Protein AF-0000000086877034 (afdb_homodimer)

Foldseek 3Di:
DFCLVQFPWPVNFDAEEQFFFLLVVVVVCVVVVHQKHFYAYPVQATDFIGGPVQSVVVQVVDPPDDNVCRRVHGNNNTDDPDGQEAEESRDDLVCVQVSLVRDQWHFYAYPVRRTTGIGGSVNSVVVVVVVVVD/DFCLVQFPWPVNFDAEEQFFFLLVVVVVCVVVVHQKHFYAYPVQATDFIGGPVQSVVVQVVDPPDDNVPRRVHGNNNTDDPDGQEAEESRDDLVCVLVSLVRDQWHFYAHPVRRTTGIGGSVNSVVVVVVVVVD

Sequence (268 aa):
MEISYFLLPKDEVAYIKSSASMKEALEQLEAQHYTAIPVIDQDGKYVATLSEGDLLWKMRSTPGLTFDNMDQVQVHEISNRVYNECVFIKAEMEDMLTLAADQNFVPVVDVDRVFLGIIRRKDIIEYYTRNISDMEISYFLLPKDEVAYIKSSASMKEALEQLEAQHYTAIPVIDQDGKYVATLSEGDLLWKMRSTPGLTFDNMDQVQVHEISNRVYNECVFIKAEMEDMLTLAADQNFVPVVDVDRVFLGIIRRKDIIEYYTRNISD

Radius of gyration: 19.38 Å; Cα contacts (8 Å, |Δi|>4): 485; chains: 2; bounding box: 53×55×38 Å

InterPro domains:
  IPR000644 CBS domain [PF00571] (9-57)
  IPR000644 CBS domain [PF00571] (103-128)
  IPR000644 CBS domain [PS51371] (7-67)
  IPR046342 CBS domain superfamily [G3DSA:3.10.580.10] (1-134)
  IPR046342 CBS domain superfamily [SSF54631] (2-131)
  IPR051257 Diverse Function CBS-Domain-Containing Protein [PTHR43080] (11-127)

Secondary structure (DSSP, 8-state):
-BGGGG-EEGGGS--EETTSBHHHHHHHHHHHT-SEEEEE-TTSBEEEEEEHHHHHHHHHHSTT--TTTGGGSBGGGSPPS--PPPEETT-BGGGHHHHHHH-SEEEEE-TT-BEEEEEEHHHHHHHHHHHHH-/-BGGGG-EEGGGS--EETTSBHHHHHHHHHHHT-SEEEEE-TTSBEEEEEEHHHHHHHHHHSTT--TTTGGGSBGGGSPPS--PPPEETT-BGGGHHHHHHH-SEEEEE-TT-BEEEEEEHHHHHHHHHHHHH-

pLDDT: mean 93.66, std 8.59, range [44.44, 98.81]

Organism: NCBI:txid248903

Solvent-accessible surface area (backbone atoms only — not comparable to full-atom values): 14608 Å² total; per-residue (Å²): 106,65,43,63,82,56,53,43,43,43,93,80,46,79,65,42,51,34,79,37,26,40,43,58,50,52,50,49,32,60,76,67,70,43,65,58,35,44,24,22,43,98,83,41,26,61,73,48,34,49,38,41,45,32,54,42,49,49,40,72,74,31,88,87,57,42,94,87,55,29,62,77,39,39,41,70,77,50,68,64,85,54,80,53,68,64,41,51,55,82,40,59,46,88,59,45,59,69,48,44,40,76,24,76,42,33,40,27,17,46,96,84,38,32,52,47,28,34,31,48,24,44,59,57,45,49,58,55,53,56,59,61,75,97,106,66,43,62,81,56,52,42,42,41,93,79,46,79,65,42,51,34,79,38,27,41,42,58,51,52,50,49,31,61,75,68,71,42,65,58,36,45,24,22,43,97,82,41,26,62,74,48,36,50,37,41,46,32,53,41,49,48,40,72,73,30,88,85,55,43,93,88,55,29,62,77,39,39,41,71,74,50,69,64,84,54,80,54,68,64,42,51,57,82,42,60,45,87,60,44,60,67,49,44,40,76,25,75,42,33,41,27,18,47,96,84,38,32,52,46,26,33,32,47,24,44,59,58,46,50,56,54,53,56,58,62,75,96

Structure (mmCIF, N/CA/C/O backbone):
data_AF-0000000086877034-model_v1
#
loop_
_entity.id
_entity.type
_entity.pdbx_description
1 polymer 'CBS domain-containing protein'
#
loop_
_atom_site.group_PDB
_atom_site.id
_atom_site.type_symbol
_atom_site.label_atom_id
_atom_site.label_alt_id
_atom_site.label_comp_id
_atom_site.label_asym_id
_atom_site.label_entity_id
_atom_site.label_seq_id
_atom_site.pdbx_PDB_ins_code
_atom_site.Cartn_x
_atom_site.Cartn_y
_atom_site.Cartn_z
_atom_site.occupancy
_atom_site.B_iso_or_equiv
_atom_site.auth_seq_id
_atom_site.auth_comp_id
_atom_site.auth_asym_id
_atom_site.auth_atom_id
_atom_site.pdbx_PDB_model_num
ATOM 1 N N . MET A 1 1 ? 9.055 23.469 11.18 1 75.81 1 MET A N 1
ATOM 2 C CA . MET A 1 1 ? 9.773 22.406 11.875 1 75.81 1 MET A CA 1
ATOM 3 C C . MET A 1 1 ? 10.648 21.625 10.906 1 75.81 1 MET A C 1
ATOM 5 O O . MET A 1 1 ? 10.25 21.359 9.773 1 75.81 1 MET A O 1
ATOM 9 N N . GLU A 1 2 ? 11.859 21.266 11.422 1 83.75 2 GLU A N 1
ATOM 10 C CA . GLU A 1 2 ? 12.797 20.531 10.586 1 83.75 2 GLU A CA 1
ATOM 11 C C . GLU A 1 2 ? 12.422 19.047 10.508 1 83.75 2 GLU A C 1
ATOM 13 O O . GLU A 1 2 ? 12.055 18.438 11.508 1 83.75 2 GLU A O 1
ATOM 18 N N . ILE A 1 3 ? 12.539 18.484 9.273 1 87.31 3 ILE A N 1
ATOM 19 C CA . ILE A 1 3 ? 12.062 17.125 9.094 1 87.31 3 ILE A CA 1
ATOM 20 C C . ILE A 1 3 ? 13.031 16.156 9.766 1 87.31 3 ILE A C 1
ATOM 22 O O . ILE A 1 3 ? 12.688 14.992 10 1 87.31 3 ILE A O 1
ATOM 26 N N . SER A 1 4 ? 14.25 16.641 10.117 1 88.69 4 SER A N 1
ATOM 27 C CA . SER A 1 4 ? 15.25 15.773 10.734 1 88.69 4 SER A CA 1
ATOM 28 C C . SER A 1 4 ? 14.742 15.188 12.047 1 88.69 4 SER A C 1
ATOM 30 O O . SER A 1 4 ? 15.18 14.109 12.461 1 88.69 4 SER A O 1
ATOM 32 N N . TYR A 1 5 ? 13.797 15.859 12.695 1 88.19 5 TYR A N 1
ATOM 33 C CA . TYR A 1 5 ? 13.219 15.398 13.953 1 88.19 5 TYR A CA 1
ATOM 34 C C . TYR A 1 5 ? 12.398 14.125 13.742 1 88.19 5 TYR A C 1
ATOM 36 O O . TYR A 1 5 ? 12.195 13.352 14.672 1 88.19 5 TYR A O 1
ATOM 44 N N . PHE A 1 6 ? 12.008 13.859 12.539 1 93.44 6 PHE A N 1
ATOM 45 C CA . PHE A 1 6 ? 11.102 12.766 12.242 1 93.44 6 PHE A CA 1
ATOM 46 C C . PHE A 1 6 ? 11.82 11.641 11.5 1 93.44 6 PHE A C 1
ATOM 48 O O . PHE A 1 6 ? 11.227 10.617 11.18 1 93.44 6 PHE A O 1
ATOM 55 N N . LEU A 1 7 ? 13.086 11.836 11.266 1 96.5 7 LEU A N 1
ATOM 56 C CA . LEU A 1 7 ? 13.836 10.891 10.453 1 96.5 7 LEU A CA 1
ATOM 57 C C . LEU A 1 7 ? 14.008 9.562 11.18 1 96.5 7 LEU A C 1
ATOM 59 O O . LEU A 1 7 ? 14.523 9.523 12.297 1 96.5 7 LEU A O 1
ATOM 63 N N . LEU A 1 8 ? 13.484 8.547 10.617 1 98 8 LEU A N 1
ATOM 64 C CA . LEU A 1 8 ? 13.938 7.195 10.938 1 98 8 LEU A CA 1
ATOM 65 C C . LEU A 1 8 ? 15.188 6.84 10.148 1 98 8 LEU A C 1
ATOM 67 O O . LEU A 1 8 ? 15.125 6.629 8.938 1 98 8 LEU A O 1
ATOM 71 N N . PRO A 1 9 ? 16.297 6.762 10.805 1 98.06 9 PRO A N 1
ATOM 72 C CA . PRO A 1 9 ? 17.578 6.688 10.078 1 98.06 9 PRO A CA 1
ATOM 73 C C . PRO A 1 9 ? 17.766 5.359 9.359 1 98.06 9 PRO A C 1
ATOM 75 O O . PRO A 1 9 ? 17.172 4.352 9.742 1 98.06 9 PRO A O 1
ATOM 78 N N . LYS A 1 10 ? 18.609 5.402 8.359 1 97.94 10 LYS A N 1
ATOM 79 C CA . LYS A 1 10 ? 18.891 4.27 7.477 1 97.94 10 LYS A CA 1
ATOM 80 C C . LYS A 1 10 ? 19.219 3.018 8.281 1 97.94 10 LYS A C 1
ATOM 82 O O . LYS A 1 10 ? 18.812 1.913 7.914 1 97.94 10 LYS A O 1
ATOM 87 N N . ASP A 1 11 ? 19.875 3.16 9.359 1 97.12 11 ASP A N 1
ATOM 88 C CA . ASP A 1 11 ? 20.328 2 10.125 1 97.12 11 ASP A CA 1
ATOM 89 C C . ASP A 1 11 ? 19.172 1.371 10.898 1 97.12 11 ASP A C 1
ATOM 91 O O . ASP A 1 11 ? 19.312 0.276 11.445 1 97.12 11 ASP A O 1
ATOM 95 N N . GLU A 1 12 ? 17.984 1.979 10.891 1 96.81 12 GLU A N 1
ATOM 96 C CA . GLU A 1 12 ? 16.797 1.458 11.555 1 96.81 12 GLU A CA 1
ATOM 97 C C . GLU A 1 12 ? 15.711 1.096 10.547 1 96.81 12 GLU A C 1
ATOM 99 O O . GLU A 1 12 ? 14.578 0.807 10.93 1 96.81 12 GLU A O 1
ATOM 104 N N . VAL A 1 13 ? 16.078 1.213 9.297 1 96.5 13 VAL A N 1
ATOM 105 C CA . VAL A 1 13 ? 15.102 0.936 8.242 1 96.5 13 VAL A CA 1
ATOM 106 C C . VAL A 1 13 ? 15.656 -0.138 7.305 1 96.5 13 VAL A C 1
ATOM 108 O O . VAL A 1 13 ? 16.828 -0.118 6.953 1 96.5 13 VAL A O 1
ATOM 111 N N . ALA A 1 14 ? 14.828 -1.068 6.945 1 96.62 14 ALA A N 1
ATOM 112 C CA . ALA A 1 14 ? 15.227 -2.029 5.922 1 96.62 14 ALA A CA 1
ATOM 113 C C . ALA A 1 14 ? 15.312 -1.363 4.551 1 96.62 14 ALA A C 1
ATOM 115 O O . ALA A 1 14 ? 14.516 -0.485 4.227 1 96.62 14 ALA A O 1
ATOM 116 N N . TYR A 1 15 ? 16.25 -1.7 3.822 1 98.12 15 TYR A N 1
ATOM 117 C CA . TYR A 1 15 ? 16.422 -1.321 2.424 1 98.12 15 TYR A CA 1
ATOM 118 C C . TYR A 1 15 ? 17.062 -2.447 1.627 1 98.12 15 TYR A C 1
ATOM 120 O O . TYR A 1 15 ? 17.562 -3.416 2.205 1 98.12 15 TYR A O 1
ATOM 128 N N . ILE A 1 16 ? 17 -2.316 0.303 1 98.44 16 ILE A N 1
ATOM 129 C CA . ILE A 1 16 ? 17.594 -3.354 -0.538 1 98.44 16 ILE A CA 1
ATOM 130 C C . ILE A 1 16 ? 18.422 -2.713 -1.645 1 98.44 16 ILE A C 1
ATOM 132 O O . ILE A 1 16 ? 18.109 -1.621 -2.119 1 98.44 16 ILE A O 1
ATOM 136 N N . LYS A 1 17 ? 19.5 -3.377 -1.985 1 98.5 17 LYS A N 1
ATOM 137 C CA . LYS A 1 17 ? 20.328 -2.902 -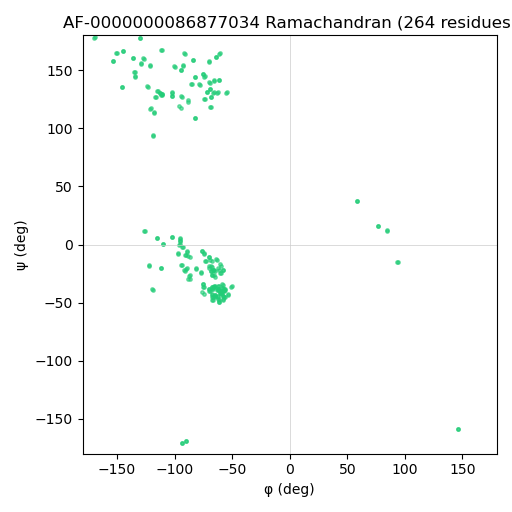3.092 1 98.5 17 LYS A CA 1
ATOM 138 C C . LYS A 1 17 ? 19.672 -3.205 -4.438 1 98.5 17 LYS A C 1
ATOM 140 O O . LYS A 1 17 ? 19.047 -4.258 -4.605 1 98.5 17 LYS A O 1
ATOM 145 N N . SER A 1 18 ? 19.891 -2.32 -5.375 1 97.94 18 SER A N 1
ATOM 146 C CA . SER A 1 18 ? 19.328 -2.504 -6.707 1 97.94 18 SER A CA 1
ATOM 147 C C . SER A 1 18 ? 19.844 -3.777 -7.363 1 97.94 18 SER A C 1
ATOM 149 O O . SER A 1 18 ? 19.188 -4.355 -8.227 1 97.94 18 SER A O 1
ATOM 151 N N . SER A 1 19 ? 20.969 -4.273 -6.914 1 98.25 19 SER A N 1
ATOM 152 C CA . SER A 1 19 ? 21.609 -5.449 -7.496 1 98.25 19 SER A CA 1
ATOM 153 C C . SER A 1 19 ? 21.125 -6.73 -6.82 1 98.25 19 SER A C 1
ATOM 155 O O . SER A 1 19 ? 21.422 -7.832 -7.277 1 98.25 19 SER A O 1
ATOM 157 N N . ALA A 1 20 ? 20.391 -6.582 -5.742 1 98.5 20 ALA A N 1
ATOM 158 C CA . ALA A 1 20 ? 19.875 -7.758 -5.043 1 98.5 20 ALA A CA 1
ATOM 159 C C . ALA A 1 20 ? 18.906 -8.531 -5.926 1 98.5 20 ALA A C 1
ATOM 161 O O . ALA A 1 20 ? 18.422 -8.016 -6.934 1 98.5 20 ALA A O 1
ATOM 162 N N . SER A 1 21 ? 18.656 -9.758 -5.602 1 98.81 21 SER A N 1
ATOM 163 C CA . SER A 1 21 ? 17.719 -10.57 -6.355 1 98.81 21 SER A CA 1
ATOM 164 C C . SER A 1 21 ? 16.281 -10.32 -5.898 1 98.81 21 SER A C 1
ATOM 166 O O . SER A 1 21 ? 16.047 -9.875 -4.773 1 98.81 21 SER A O 1
ATOM 168 N N . MET A 1 22 ? 15.391 -10.672 -6.809 1 98.75 22 MET A N 1
ATOM 169 C CA . MET A 1 22 ? 13.969 -10.625 -6.48 1 98.75 22 MET A CA 1
ATOM 170 C C . MET A 1 22 ? 13.656 -11.523 -5.289 1 98.75 22 MET A C 1
ATOM 172 O O . MET A 1 22 ? 12.812 -11.188 -4.457 1 98.75 22 MET A O 1
ATOM 176 N N . LYS A 1 23 ? 14.359 -12.594 -5.195 1 98.81 23 LYS A N 1
ATOM 177 C CA . LYS A 1 23 ? 14.172 -13.508 -4.07 1 98.81 23 LYS A CA 1
ATOM 178 C C . LYS A 1 23 ? 14.555 -12.844 -2.752 1 98.81 23 LYS A C 1
ATOM 180 O O . LYS A 1 23 ? 13.82 -12.938 -1.765 1 98.81 23 LYS A O 1
ATOM 185 N N . GLU A 1 24 ? 15.68 -12.172 -2.766 1 98.56 24 GLU A N 1
ATOM 186 C CA . GLU A 1 24 ? 16.109 -11.445 -1.574 1 98.56 24 GLU A CA 1
ATOM 187 C C . GLU A 1 24 ? 15.094 -10.383 -1.176 1 98.56 24 GLU A C 1
ATOM 189 O O . GLU A 1 24 ? 14.812 -10.195 0.01 1 98.56 24 GLU A O 1
ATOM 194 N N . ALA A 1 25 ? 14.609 -9.719 -2.168 1 98.44 25 ALA A N 1
ATOM 195 C CA . ALA A 1 25 ? 13.602 -8.695 -1.908 1 98.44 25 ALA A CA 1
ATOM 196 C C . ALA A 1 25 ? 12.352 -9.305 -1.269 1 98.44 25 ALA A C 1
ATOM 198 O O . ALA A 1 25 ? 11.844 -8.781 -0.271 1 98.44 25 ALA A O 1
ATOM 199 N N . LEU A 1 26 ? 11.867 -10.406 -1.84 1 98.56 26 LEU A N 1
ATOM 200 C CA . LEU A 1 26 ? 10.695 -11.094 -1.31 1 98.56 26 LEU A CA 1
ATOM 201 C C . LEU A 1 26 ? 10.922 -11.508 0.143 1 98.56 26 LEU A C 1
ATOM 203 O O . LEU A 1 26 ? 10.055 -11.289 0.993 1 98.56 26 LEU A O 1
ATOM 207 N N . GLU A 1 27 ? 12.039 -12.023 0.418 1 98.31 27 GLU A N 1
ATOM 208 C CA . GLU A 1 27 ? 12.359 -12.516 1.755 1 98.31 27 GLU A CA 1
ATOM 209 C C . GLU A 1 27 ? 12.438 -11.367 2.762 1 98.31 27 GLU A C 1
ATOM 211 O O . GLU A 1 27 ? 12.008 -11.508 3.908 1 98.31 27 GLU A O 1
ATOM 216 N N . GLN A 1 28 ? 12.961 -10.281 2.359 1 97.69 28 GLN A N 1
ATOM 217 C CA . GLN A 1 28 ? 13.055 -9.125 3.242 1 97.69 28 GLN A CA 1
ATOM 218 C C . GLN A 1 28 ? 11.672 -8.562 3.561 1 97.69 28 GLN A C 1
ATOM 220 O O . GLN A 1 28 ? 11.367 -8.258 4.715 1 97.69 28 GLN A O 1
ATOM 225 N N . LEU A 1 29 ? 10.883 -8.461 2.498 1 97.38 29 LEU A N 1
ATOM 226 C CA . LEU A 1 29 ? 9.523 -7.973 2.713 1 97.38 29 LEU A CA 1
ATOM 227 C C . LEU A 1 29 ? 8.758 -8.898 3.646 1 97.38 29 LEU A C 1
ATOM 229 O O . LEU A 1 29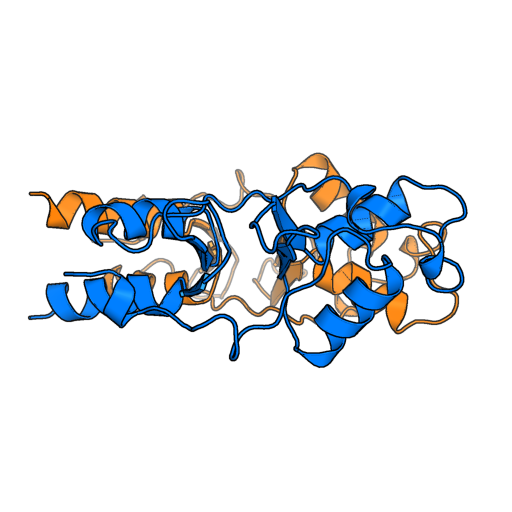 ? 8.016 -8.438 4.52 1 97.38 29 LEU A O 1
ATOM 233 N N . GLU A 1 30 ? 8.961 -10.125 3.477 1 96.56 30 GLU A N 1
ATOM 234 C CA . GLU A 1 30 ? 8.289 -11.117 4.309 1 96.56 30 GLU A CA 1
ATOM 235 C C . GLU A 1 30 ? 8.766 -11.039 5.758 1 96.56 30 GLU A C 1
ATOM 237 O O . GLU A 1 30 ? 7.949 -10.984 6.684 1 96.56 30 GLU A O 1
ATOM 242 N N . ALA A 1 31 ? 10.047 -10.984 5.969 1 96.12 31 ALA A N 1
ATOM 243 C CA . ALA A 1 31 ? 10.664 -11.016 7.297 1 96.12 31 ALA A CA 1
ATOM 244 C C . ALA A 1 31 ? 10.297 -9.773 8.102 1 96.12 31 ALA A C 1
ATOM 246 O O . ALA A 1 31 ? 10.039 -9.859 9.305 1 96.12 31 ALA A O 1
ATOM 247 N N . GLN A 1 32 ? 10.188 -8.648 7.441 1 93.81 32 GLN A N 1
ATOM 248 C CA . GLN A 1 32 ? 9.977 -7.383 8.141 1 93.81 32 GLN A CA 1
ATOM 249 C C . GLN A 1 32 ? 8.492 -7.012 8.172 1 93.81 32 GLN A C 1
ATOM 251 O O . GLN A 1 32 ? 8.109 -6.031 8.805 1 93.81 32 GLN A O 1
ATOM 256 N N . HIS A 1 33 ? 7.691 -7.781 7.445 1 92.94 33 HIS A N 1
ATOM 257 C CA . HIS A 1 33 ? 6.27 -7.508 7.301 1 92.94 33 HIS A CA 1
ATOM 258 C C . HIS A 1 33 ? 6.031 -6.121 6.707 1 92.94 33 HIS A C 1
ATOM 260 O O . HIS A 1 33 ? 5.184 -5.371 7.191 1 92.94 33 HIS A O 1
ATOM 266 N N . TYR A 1 34 ? 6.945 -5.785 5.746 1 93.88 34 TYR A N 1
ATOM 267 C CA . TYR A 1 34 ? 6.793 -4.535 5.016 1 93.88 34 TYR A CA 1
ATOM 268 C C . TYR A 1 34 ? 6.047 -4.754 3.705 1 93.88 34 TYR A C 1
ATOM 270 O O . TYR A 1 34 ? 6.148 -5.824 3.098 1 93.88 34 TYR A O 1
ATOM 278 N N . THR A 1 35 ? 5.34 -3.709 3.291 1 94.44 35 THR A N 1
ATOM 279 C CA . THR A 1 35 ? 4.656 -3.801 2.008 1 94.44 35 THR A CA 1
ATOM 280 C C . THR A 1 35 ? 5.516 -3.209 0.893 1 94.44 35 THR A C 1
ATOM 282 O O . THR A 1 35 ? 5.246 -3.434 -0.289 1 94.44 35 THR A O 1
ATOM 285 N N . ALA A 1 36 ? 6.504 -2.422 1.3 1 96.38 36 ALA A N 1
ATOM 286 C CA . ALA A 1 36 ? 7.426 -1.78 0.368 1 96.38 36 ALA A CA 1
ATOM 287 C C . ALA A 1 36 ? 8.773 -1.503 1.033 1 96.38 36 ALA A C 1
ATOM 289 O O . ALA A 1 36 ? 8.859 -1.411 2.26 1 96.38 36 ALA A O 1
ATOM 290 N N . ILE A 1 37 ? 9.805 -1.354 0.203 1 97.44 37 ILE A N 1
ATOM 291 C CA . ILE A 1 37 ? 11.148 -1.212 0.739 1 97.44 37 ILE A CA 1
ATOM 292 C C . ILE A 1 37 ? 11.961 -0.271 -0.148 1 97.44 37 ILE A C 1
ATOM 294 O O . ILE A 1 37 ? 11.875 -0.337 -1.376 1 97.44 37 ILE A O 1
ATOM 298 N N . PRO A 1 38 ? 12.727 0.668 0.46 1 98.19 38 PRO A N 1
ATOM 299 C CA . PRO A 1 38 ? 13.617 1.507 -0.343 1 98.19 38 PRO A CA 1
ATOM 300 C C . PRO A 1 38 ? 14.68 0.696 -1.088 1 98.19 38 PRO A C 1
ATOM 302 O O . PRO A 1 38 ? 15.203 -0.279 -0.549 1 98.19 38 PRO A O 1
ATOM 305 N N . VAL A 1 39 ? 14.945 1.12 -2.285 1 98.5 39 VAL A N 1
ATOM 306 C CA . VAL A 1 39 ? 16.016 0.545 -3.098 1 98.5 39 VAL A CA 1
ATOM 307 C C . VAL A 1 39 ? 17.141 1.56 -3.258 1 98.5 39 VAL A C 1
ATOM 309 O O . VAL A 1 39 ? 16.906 2.715 -3.615 1 98.5 39 VAL A O 1
ATOM 312 N N . ILE A 1 40 ? 18.328 1.132 -2.986 1 98.56 40 ILE A N 1
ATOM 313 C CA . ILE A 1 40 ? 19.484 2.012 -3.154 1 98.56 40 ILE A CA 1
ATOM 314 C C . ILE A 1 40 ? 20.469 1.395 -4.145 1 98.56 40 ILE A C 1
ATOM 316 O O . ILE A 1 40 ? 20.484 0.175 -4.332 1 98.56 40 ILE A O 1
ATOM 320 N N . ASP A 1 41 ? 21.25 2.264 -4.785 1 98.25 41 ASP A N 1
ATOM 321 C CA . ASP A 1 41 ? 22.219 1.754 -5.738 1 98.25 41 ASP A CA 1
ATOM 322 C C . ASP A 1 41 ? 23.578 1.543 -5.066 1 98.25 41 ASP A C 1
ATOM 324 O O . ASP A 1 41 ? 23.688 1.573 -3.836 1 98.25 41 ASP A O 1
ATOM 328 N N . GLN A 1 42 ? 24.578 1.271 -5.859 1 97.5 42 GLN A N 1
ATOM 329 C CA . GLN A 1 42 ? 25.891 0.91 -5.355 1 97.5 42 GLN A CA 1
ATOM 330 C C . GLN A 1 42 ? 26.547 2.078 -4.613 1 97.5 42 GLN A C 1
ATOM 332 O O . GLN A 1 42 ? 27.391 1.874 -3.746 1 97.5 42 GLN A O 1
ATOM 337 N N . ASP A 1 43 ? 26.125 3.299 -4.883 1 98.12 43 ASP A N 1
ATOM 338 C CA . ASP A 1 43 ? 26.688 4.484 -4.254 1 98.12 43 ASP A CA 1
ATOM 339 C C . ASP A 1 43 ? 25.859 4.914 -3.041 1 98.12 43 ASP A C 1
ATOM 341 O O . ASP A 1 43 ? 26.125 5.961 -2.445 1 98.12 43 ASP A O 1
ATOM 345 N N . GLY A 1 44 ? 24.844 4.145 -2.736 1 98.12 44 GLY A N 1
ATOM 346 C CA . GLY A 1 44 ? 24.016 4.441 -1.581 1 98.12 44 GLY A CA 1
ATOM 347 C C . GLY A 1 44 ? 22.922 5.445 -1.878 1 98.12 44 GLY A C 1
ATOM 348 O O . GLY A 1 44 ? 22.281 5.965 -0.96 1 98.12 44 GLY A O 1
ATOM 349 N N . LYS A 1 45 ? 22.719 5.703 -3.135 1 98.56 45 LYS A N 1
ATOM 350 C CA . LYS A 1 45 ? 21.719 6.684 -3.525 1 98.56 45 LYS A CA 1
ATOM 351 C C . LYS A 1 45 ? 20.328 6.043 -3.621 1 98.56 45 LYS A C 1
ATOM 353 O O . LYS A 1 45 ? 20.203 4.914 -4.102 1 98.56 45 LYS A O 1
ATOM 358 N N . TYR A 1 46 ? 19.375 6.734 -3.141 1 98.31 46 TYR A N 1
ATOM 359 C CA . TYR A 1 46 ? 18 6.277 -3.309 1 98.31 46 TYR A CA 1
ATOM 360 C C . TYR A 1 46 ? 17.625 6.227 -4.781 1 98.31 46 TYR A C 1
ATOM 362 O O . TYR A 1 46 ? 17.781 7.211 -5.508 1 98.31 46 TYR A O 1
ATOM 370 N N . VAL A 1 47 ? 17.047 5.09 -5.184 1 96.81 47 VAL A N 1
ATOM 371 C CA . VAL A 1 47 ? 16.734 4.965 -6.605 1 96.81 47 VAL A CA 1
ATOM 372 C C . VAL A 1 47 ? 15.234 4.77 -6.793 1 96.81 47 VAL A C 1
ATOM 374 O O . VAL A 1 47 ? 14.656 5.254 -7.77 1 96.81 47 VAL A O 1
ATOM 377 N N . ALA A 1 48 ? 14.625 4.016 -5.898 1 97.31 48 ALA A N 1
ATOM 378 C CA . ALA A 1 48 ? 13.195 3.729 -6.031 1 97.31 48 ALA A CA 1
ATOM 379 C C . ALA A 1 48 ? 12.648 3.062 -4.773 1 97.31 48 ALA A C 1
ATOM 381 O O . ALA A 1 48 ? 13.359 2.93 -3.775 1 97.31 48 ALA A O 1
ATOM 382 N N . THR A 1 49 ? 11.406 2.805 -4.77 1 97.81 49 THR A N 1
ATOM 383 C CA . THR A 1 49 ? 10.727 1.976 -3.777 1 97.81 49 THR A CA 1
ATOM 384 C C . THR A 1 49 ? 10.141 0.729 -4.43 1 97.81 49 THR A C 1
ATOM 386 O O . THR A 1 49 ? 9.484 0.816 -5.469 1 97.81 49 THR A O 1
ATOM 389 N N . LEU A 1 50 ? 10.469 -0.452 -3.887 1 98 50 LEU A N 1
ATOM 390 C CA . LEU A 1 50 ? 9.953 -1.73 -4.371 1 98 50 LEU A CA 1
ATOM 391 C C . LEU A 1 50 ? 8.836 -2.246 -3.471 1 98 50 LEU A C 1
ATOM 393 O O . LEU A 1 50 ? 9.016 -2.357 -2.256 1 98 50 LEU A O 1
ATOM 397 N N . SER A 1 51 ? 7.68 -2.592 -4.051 1 97.06 51 SER A N 1
ATOM 398 C CA . SER A 1 51 ? 6.543 -3.062 -3.27 1 97.06 51 SER A CA 1
ATOM 399 C C . SER A 1 51 ? 6.27 -4.543 -3.523 1 97.06 51 SER A C 1
ATOM 401 O O . SER A 1 51 ? 6.785 -5.117 -4.484 1 97.06 51 SER A O 1
ATOM 403 N N . GLU A 1 52 ? 5.434 -5.133 -2.668 1 96.75 52 GLU A N 1
ATOM 404 C CA . GLU A 1 52 ? 4.93 -6.488 -2.877 1 96.75 52 GLU A CA 1
ATOM 405 C C . GLU A 1 52 ? 4.195 -6.605 -4.207 1 96.75 52 GLU A C 1
ATOM 407 O O . GLU A 1 52 ? 4.305 -7.621 -4.898 1 96.75 52 GLU A O 1
ATOM 412 N N . GLY A 1 53 ? 3.477 -5.535 -4.523 1 97.06 53 GLY A N 1
ATOM 413 C CA . GLY A 1 53 ? 2.783 -5.535 -5.801 1 97.06 53 GLY A CA 1
ATOM 414 C C . GLY A 1 53 ? 3.723 -5.617 -6.988 1 97.06 53 GLY A C 1
ATOM 415 O O . GLY A 1 53 ? 3.416 -6.277 -7.984 1 97.06 53 GLY A O 1
ATOM 416 N N . ASP A 1 54 ? 4.809 -4.961 -6.895 1 97.75 54 ASP A N 1
ATOM 417 C CA . ASP A 1 54 ? 5.789 -5.012 -7.977 1 97.75 54 ASP A CA 1
ATOM 418 C C . ASP A 1 54 ? 6.258 -6.445 -8.227 1 97.75 54 ASP A C 1
ATOM 420 O O . ASP A 1 54 ? 6.434 -6.855 -9.375 1 97.75 54 ASP A O 1
ATOM 424 N N . LEU A 1 55 ? 6.488 -7.152 -7.137 1 98.25 55 LEU A N 1
ATOM 425 C CA . LEU A 1 55 ? 6.91 -8.539 -7.266 1 98.25 55 LEU A CA 1
ATOM 426 C C . LEU A 1 55 ? 5.809 -9.391 -7.895 1 98.25 55 LEU A C 1
ATOM 428 O O . LEU A 1 55 ? 6.078 -10.203 -8.789 1 98.25 55 LEU A O 1
ATOM 432 N N . LEU A 1 56 ? 4.605 -9.18 -7.445 1 98.25 56 LEU A N 1
ATOM 433 C CA . LEU A 1 56 ? 3.467 -9.922 -7.977 1 98.25 56 LEU A CA 1
ATOM 434 C C . LEU A 1 56 ? 3.338 -9.719 -9.484 1 98.25 56 LEU A C 1
ATOM 436 O O . LEU A 1 56 ? 3.211 -10.688 -10.234 1 98.25 56 LEU A O 1
ATOM 440 N N . TRP A 1 57 ? 3.422 -8.5 -9.891 1 98.12 57 TRP A N 1
ATOM 441 C CA . TRP A 1 57 ? 3.17 -8.188 -11.297 1 98.12 57 TRP A CA 1
ATOM 442 C C . TRP A 1 57 ? 4.352 -8.602 -12.164 1 98.12 57 TRP A C 1
ATOM 444 O O . TRP A 1 57 ? 4.172 -8.984 -13.32 1 98.12 57 TRP A O 1
ATOM 454 N N . LYS A 1 58 ? 5.559 -8.477 -11.602 1 98.31 58 LYS A N 1
ATOM 455 C CA . LYS A 1 58 ? 6.707 -9.023 -12.312 1 98.31 58 LYS A CA 1
ATOM 456 C C . LYS A 1 58 ? 6.52 -10.508 -12.602 1 98.31 58 LYS A C 1
ATOM 458 O O . LYS A 1 58 ? 6.773 -10.969 -13.719 1 98.31 58 LYS A O 1
ATOM 463 N N . MET A 1 59 ? 6.066 -11.25 -11.617 1 98.19 59 MET A N 1
ATOM 464 C CA . MET A 1 59 ? 5.809 -12.672 -11.805 1 98.19 59 MET A CA 1
ATOM 465 C C . MET A 1 59 ? 4.719 -12.891 -12.852 1 98.19 59 MET A C 1
ATOM 467 O O . MET A 1 59 ? 4.855 -13.75 -13.727 1 98.19 59 MET A O 1
ATOM 471 N N . ARG A 1 60 ? 3.664 -12.109 -12.742 1 97.44 60 ARG A N 1
ATOM 472 C CA . ARG A 1 60 ? 2.52 -12.25 -13.633 1 97.44 60 ARG A CA 1
ATOM 473 C C . ARG A 1 60 ? 2.918 -11.984 -15.078 1 97.44 60 ARG A C 1
ATOM 475 O O . ARG A 1 60 ? 2.436 -12.656 -15.992 1 97.44 60 ARG A O 1
ATOM 482 N N . SER A 1 61 ? 3.805 -11.07 -15.258 1 97.31 61 SER A N 1
ATOM 483 C CA . SER A 1 61 ? 4.148 -10.641 -16.609 1 97.31 61 SER A CA 1
ATOM 484 C C . SER A 1 61 ? 5.34 -11.414 -17.156 1 97.31 61 SER A C 1
ATOM 486 O O . SER A 1 61 ? 5.773 -11.188 -18.281 1 97.31 61 SER A O 1
ATOM 488 N N . THR A 1 62 ? 5.914 -12.281 -16.406 1 97.56 62 THR A N 1
ATOM 489 C CA . THR A 1 62 ? 7.086 -13.039 -16.812 1 97.56 62 THR A CA 1
ATOM 490 C C . THR A 1 62 ? 6.785 -14.531 -16.828 1 97.56 62 THR A C 1
ATOM 492 O O . THR A 1 62 ? 7.008 -15.227 -15.844 1 97.56 62 THR A O 1
ATOM 495 N N . PRO A 1 63 ? 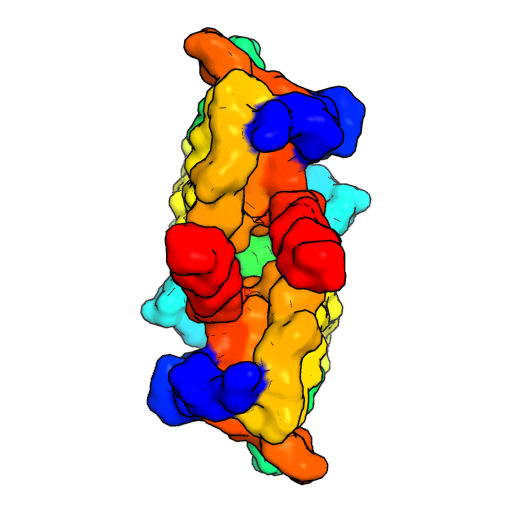6.391 -15.055 -18 1 95.25 63 PRO A N 1
ATOM 496 C CA . PRO A 1 63 ? 6.09 -16.484 -18.078 1 95.25 63 PRO A CA 1
ATOM 497 C C . PRO A 1 63 ? 7.246 -17.359 -17.594 1 95.25 63 PRO A C 1
ATOM 499 O O . PRO A 1 63 ? 8.398 -17.125 -17.969 1 95.25 63 PRO A O 1
ATOM 502 N N . GLY A 1 64 ? 6.926 -18.266 -16.766 1 95.12 64 GLY A N 1
ATOM 503 C CA . GLY A 1 64 ? 7.922 -19.203 -16.297 1 95.12 64 GLY A CA 1
ATOM 504 C C . GLY A 1 64 ? 8.594 -18.781 -15.008 1 95.12 64 GLY A C 1
ATOM 505 O O . GLY A 1 64 ? 9.258 -19.594 -14.352 1 95.12 64 GLY A O 1
ATOM 506 N N . LEU A 1 65 ? 8.445 -17.562 -14.664 1 97.44 65 LEU A N 1
ATOM 507 C CA . LEU A 1 65 ? 9.016 -17.094 -13.398 1 97.44 65 LEU A CA 1
ATOM 508 C C . LEU A 1 65 ? 8.203 -17.609 -12.219 1 97.44 65 LEU A C 1
ATOM 510 O O . LEU A 1 65 ? 6.977 -17.469 -12.188 1 97.44 65 LEU A O 1
ATOM 514 N N . THR A 1 66 ? 8.875 -18.266 -11.305 1 97.19 66 THR A N 1
ATOM 515 C CA . THR A 1 66 ? 8.266 -18.828 -10.102 1 97.19 66 THR A CA 1
ATOM 516 C C . THR A 1 66 ? 9.055 -18.422 -8.859 1 97.19 66 THR A C 1
ATOM 518 O O . THR A 1 66 ? 10.094 -17.766 -8.969 1 97.19 66 THR A O 1
ATOM 521 N N . PHE A 1 67 ? 8.555 -18.844 -7.715 1 97.69 67 PHE A N 1
ATOM 522 C CA . PHE A 1 67 ? 9.25 -18.547 -6.465 1 97.69 67 PHE A CA 1
ATOM 523 C C . PHE A 1 67 ? 10.562 -19.328 -6.387 1 97.69 67 PHE A C 1
ATOM 525 O O . PHE A 1 67 ? 11.453 -18.969 -5.617 1 97.69 67 PHE A O 1
ATOM 532 N N . ASP A 1 68 ? 10.75 -20.297 -7.246 1 96.88 68 ASP A N 1
ATOM 533 C CA . ASP A 1 68 ? 11.914 -21.156 -7.195 1 96.88 68 ASP A CA 1
ATOM 534 C C . ASP A 1 68 ? 13.062 -20.594 -8.023 1 96.88 68 ASP A C 1
ATOM 536 O O . ASP A 1 68 ? 14.227 -20.953 -7.812 1 96.88 68 ASP A O 1
ATOM 540 N N . ASN A 1 69 ? 12.766 -19.703 -8.977 1 98.06 69 ASN A N 1
ATOM 541 C CA . ASN A 1 69 ? 13.836 -19.234 -9.852 1 98.06 69 ASN A CA 1
ATOM 542 C C . ASN A 1 69 ? 13.93 -17.719 -9.867 1 98.06 69 ASN A C 1
ATOM 544 O O . ASN A 1 69 ? 14.633 -17.141 -10.703 1 98.06 69 ASN A O 1
ATOM 548 N N . MET A 1 70 ? 13.242 -17.062 -8.953 1 98.06 70 MET A N 1
ATOM 549 C CA . MET A 1 70 ? 13.203 -15.609 -8.969 1 98.06 70 MET A CA 1
ATOM 550 C C . MET A 1 70 ? 14.523 -15.023 -8.484 1 98.06 70 MET A C 1
ATOM 552 O O . MET A 1 70 ? 14.742 -13.812 -8.562 1 98.06 70 MET A O 1
ATOM 556 N N . ASP A 1 71 ? 15.445 -15.836 -7.961 1 98.25 71 ASP A N 1
ATOM 557 C CA . ASP A 1 71 ? 16.797 -15.375 -7.645 1 98.25 71 ASP A CA 1
ATOM 558 C C . ASP A 1 71 ? 17.531 -14.938 -8.906 1 98.25 71 ASP A C 1
ATOM 560 O O . ASP A 1 71 ? 18.547 -14.242 -8.828 1 98.25 71 ASP A O 1
ATOM 564 N N . GLN A 1 72 ? 17 -15.266 -10.055 1 97.75 72 GLN A N 1
ATOM 565 C CA . GLN A 1 72 ? 17.641 -14.953 -11.328 1 97.75 72 GLN A CA 1
ATOM 566 C C . GLN A 1 72 ? 17.266 -13.555 -11.812 1 97.75 72 GLN A C 1
ATOM 568 O O . GLN A 1 72 ? 17.812 -13.055 -12.789 1 97.75 72 GLN A O 1
ATOM 573 N N . VAL A 1 73 ? 16.297 -12.938 -11.188 1 98.44 73 VAL A N 1
ATOM 574 C CA . VAL A 1 73 ? 15.844 -11.594 -11.516 1 98.44 73 VAL A CA 1
ATOM 575 C C . VAL A 1 73 ? 16.406 -10.594 -10.508 1 98.44 73 VAL A C 1
ATOM 577 O O . VAL A 1 73 ? 16.328 -10.812 -9.297 1 98.44 73 VAL A O 1
ATOM 580 N N . GLN A 1 74 ? 16.984 -9.547 -10.984 1 98.44 74 GLN A N 1
ATOM 581 C CA . GLN A 1 74 ? 17.5 -8.516 -10.086 1 98.44 74 GLN A CA 1
ATOM 582 C C . GLN A 1 74 ? 16.469 -7.426 -9.844 1 98.44 74 GLN A C 1
ATOM 584 O O . GLN A 1 74 ? 15.625 -7.152 -10.711 1 98.44 74 GLN A O 1
ATOM 589 N N . VAL A 1 75 ? 16.578 -6.801 -8.742 1 98.44 75 VAL A N 1
ATOM 590 C CA . VAL A 1 75 ? 15.633 -5.773 -8.305 1 98.44 75 VAL A CA 1
ATOM 591 C C . VAL A 1 75 ? 15.539 -4.676 -9.359 1 98.44 75 VAL A C 1
ATOM 593 O O . VAL A 1 75 ? 14.445 -4.195 -9.672 1 98.44 75 VAL A O 1
ATOM 596 N N . HIS A 1 76 ? 16.656 -4.305 -9.969 1 97.5 76 HIS A N 1
ATOM 597 C CA . HIS A 1 76 ? 16.641 -3.199 -10.914 1 97.5 76 HIS A CA 1
ATOM 598 C C . HIS A 1 76 ? 15.906 -3.582 -12.195 1 97.5 76 HIS A C 1
ATOM 600 O O . HIS A 1 76 ? 15.617 -2.721 -13.031 1 97.5 76 HIS A O 1
ATOM 606 N N . GLU A 1 77 ? 15.562 -4.887 -12.422 1 97.88 77 GLU A N 1
ATOM 607 C CA . GLU A 1 77 ? 14.844 -5.367 -13.594 1 97.88 77 GLU A CA 1
ATOM 608 C C . GLU A 1 77 ? 13.336 -5.316 -13.375 1 97.88 77 GLU A C 1
ATOM 610 O O . GLU A 1 77 ? 12.555 -5.629 -14.273 1 97.88 77 GLU A O 1
ATOM 615 N N . ILE A 1 78 ? 12.938 -4.992 -12.195 1 98.06 78 ILE A N 1
ATOM 616 C CA . ILE A 1 78 ? 11.523 -4.969 -11.836 1 98.06 78 ILE A CA 1
ATOM 617 C C . ILE A 1 78 ? 10.969 -3.555 -12.023 1 98.06 78 ILE A C 1
ATOM 619 O O . ILE A 1 78 ? 11.531 -2.59 -11.5 1 98.06 78 ILE A O 1
ATOM 623 N N . SER A 1 79 ? 9.867 -3.426 -12.781 1 95.31 79 SER A N 1
ATOM 624 C CA . SER A 1 79 ? 9.211 -2.133 -12.93 1 95.31 79 SER A CA 1
ATOM 625 C C . SER A 1 79 ? 8.5 -1.715 -11.648 1 95.31 79 SER A C 1
ATOM 627 O O . SER A 1 79 ? 7.766 -2.508 -11.055 1 95.31 79 SER A O 1
ATOM 629 N N . ASN A 1 80 ? 8.758 -0.538 -11.297 1 91.5 80 ASN A N 1
ATOM 630 C CA . ASN A 1 80 ? 8.102 0.01 -10.109 1 91.5 80 ASN A CA 1
ATOM 631 C C . ASN A 1 80 ? 6.77 0.661 -10.461 1 91.5 80 ASN A C 1
ATOM 633 O O . ASN A 1 80 ? 6.715 1.568 -11.289 1 91.5 80 ASN A O 1
ATOM 637 N N . ARG A 1 81 ? 5.766 0.179 -9.797 1 86.75 81 ARG A N 1
ATOM 638 C CA . ARG A 1 81 ? 4.449 0.765 -10.023 1 86.75 81 ARG A CA 1
ATOM 639 C C . ARG A 1 81 ? 4.176 1.896 -9.039 1 86.75 81 ARG A C 1
ATOM 641 O O . ARG A 1 81 ? 3.287 2.721 -9.266 1 86.75 81 ARG A O 1
ATOM 648 N N . VAL A 1 82 ? 4.906 1.821 -7.961 1 80.5 82 VAL A N 1
ATOM 649 C CA . VAL A 1 82 ? 4.801 2.873 -6.957 1 80.5 82 VAL A CA 1
ATOM 650 C C . VAL A 1 82 ? 6.102 3.668 -6.895 1 80.5 82 VAL A C 1
ATOM 652 O O . VAL A 1 82 ? 7.191 3.088 -6.914 1 80.5 82 VAL A O 1
ATOM 655 N N . TYR A 1 83 ? 5.93 4.945 -6.945 1 86.75 83 TYR A N 1
ATOM 656 C CA . TYR A 1 83 ? 7.086 5.828 -6.848 1 86.75 83 TYR A CA 1
ATOM 657 C C . TYR A 1 83 ? 6.953 6.777 -5.66 1 86.75 83 TYR A C 1
ATOM 659 O O . TYR A 1 83 ? 5.984 7.539 -5.57 1 86.75 83 TYR A O 1
ATOM 667 N N . ASN A 1 84 ? 7.898 6.598 -4.723 1 96.31 84 ASN A N 1
ATOM 668 C CA . ASN A 1 84 ? 7.949 7.535 -3.605 1 96.31 84 ASN A CA 1
ATOM 669 C C . ASN A 1 84 ? 8.945 8.664 -3.861 1 96.31 84 ASN A C 1
ATOM 671 O O . ASN A 1 84 ? 10.141 8.414 -4.004 1 96.31 84 ASN A O 1
ATOM 675 N N . GLU A 1 85 ? 8.391 9.883 -3.906 1 96.06 85 GLU A N 1
ATOM 676 C CA . GLU A 1 85 ? 9.258 11.047 -3.996 1 96.06 85 GLU A CA 1
ATOM 677 C C . GLU A 1 85 ? 10.102 11.203 -2.734 1 96.06 85 GLU A C 1
ATOM 679 O O . GLU A 1 85 ? 9.594 11.094 -1.619 1 96.06 85 GLU A O 1
ATOM 684 N N . CYS A 1 86 ? 11.391 11.391 -2.945 1 96.94 86 CYS A N 1
ATOM 685 C CA . CYS A 1 86 ? 12.242 11.633 -1.791 1 96.94 86 CYS A CA 1
ATOM 686 C C . CYS A 1 86 ? 12.375 13.125 -1.514 1 96.94 86 CYS A C 1
ATOM 688 O O . CYS A 1 86 ? 12.008 13.953 -2.352 1 96.94 86 CYS A O 1
ATOM 690 N N . VAL A 1 87 ? 12.859 13.445 -0.305 1 96.56 87 VAL A N 1
ATOM 691 C CA . VAL A 1 87 ? 13.07 14.844 0.061 1 96.56 87 VAL A CA 1
ATOM 692 C C . VAL A 1 87 ? 14.484 15.023 0.615 1 96.56 87 VAL A C 1
ATOM 694 O O . VAL A 1 87 ? 15.07 14.078 1.153 1 96.56 87 VAL A O 1
ATOM 697 N N . PHE A 1 88 ? 14.891 16.266 0.459 1 95.94 88 PHE A N 1
ATOM 698 C CA . PHE A 1 88 ? 16.172 16.641 1.041 1 95.94 88 PHE A CA 1
ATOM 699 C C . PHE A 1 88 ? 16.062 16.766 2.555 1 95.94 88 PHE A C 1
ATOM 701 O O . PHE A 1 88 ? 15.07 17.297 3.066 1 95.94 88 PHE A O 1
ATOM 708 N N . ILE A 1 89 ? 17.109 16.391 3.26 1 95 89 ILE A N 1
ATOM 709 C CA . ILE A 1 89 ? 17.109 16.328 4.715 1 95 89 ILE A CA 1
ATOM 710 C C . ILE A 1 89 ? 16.812 17.703 5.301 1 95 89 ILE A C 1
ATOM 712 O O . ILE A 1 89 ? 16.344 17.828 6.434 1 95 89 ILE A O 1
ATOM 716 N N . LYS A 1 90 ? 16.969 18.812 4.543 1 91.56 90 LYS A N 1
ATOM 717 C CA . LYS A 1 90 ? 16.75 20.172 5.043 1 91.56 90 LYS A CA 1
ATOM 718 C C . LYS A 1 90 ? 15.398 20.719 4.578 1 91.56 90 LYS A C 1
ATOM 720 O O . LYS A 1 90 ? 15.117 21.906 4.723 1 91.56 90 LYS A O 1
ATOM 725 N N . ALA A 1 91 ? 14.656 19.859 3.967 1 88.25 91 ALA A N 1
ATOM 726 C CA . ALA A 1 91 ? 13.328 20.281 3.551 1 88.25 91 ALA A CA 1
ATOM 727 C C . ALA A 1 91 ? 12.477 20.672 4.754 1 88.25 91 ALA A C 1
ATOM 729 O O . ALA A 1 91 ? 12.828 20.375 5.895 1 88.25 91 ALA A O 1
ATOM 730 N N . GLU A 1 92 ? 11.406 21.375 4.449 1 84.25 92 GLU A N 1
ATOM 731 C CA . GLU A 1 92 ? 10.484 21.828 5.492 1 84.25 92 GLU A CA 1
ATOM 732 C C . GLU A 1 92 ? 9.266 20.922 5.57 1 84.25 92 GLU A C 1
ATOM 734 O O . GLU A 1 92 ? 8.797 20.406 4.551 1 84.25 92 GLU A O 1
ATOM 739 N N . MET A 1 93 ? 8.703 20.859 6.699 1 82.25 93 MET A N 1
ATOM 740 C CA . MET A 1 93 ? 7.598 19.953 7.004 1 82.25 93 MET A CA 1
ATOM 741 C C . MET A 1 93 ? 6.348 20.344 6.223 1 82.25 93 MET A C 1
ATOM 743 O O . MET A 1 93 ? 5.504 19.5 5.93 1 82.25 93 MET A O 1
ATOM 747 N N . GLU A 1 94 ? 6.227 21.594 5.859 1 79.81 94 GLU A N 1
ATOM 748 C CA . GLU A 1 94 ? 5.016 22.094 5.211 1 79.81 94 GLU A CA 1
ATOM 749 C C . GLU A 1 94 ? 4.723 21.312 3.928 1 79.81 94 GLU A C 1
ATOM 751 O O . GLU A 1 94 ? 3.566 21.203 3.516 1 79.81 94 GLU A O 1
ATOM 756 N N . ASP A 1 95 ? 5.715 20.719 3.404 1 78.5 95 ASP A N 1
ATOM 757 C CA . ASP A 1 95 ? 5.582 20.016 2.129 1 78.5 95 ASP A CA 1
ATOM 758 C C . ASP A 1 95 ? 5.32 18.531 2.344 1 78.5 95 ASP A C 1
ATOM 760 O O . ASP A 1 95 ? 5.062 17.797 1.388 1 78.5 95 ASP A O 1
ATOM 764 N N . MET A 1 96 ? 5.238 18.078 3.586 1 88.81 96 MET A N 1
ATOM 765 C CA . MET A 1 96 ? 5.285 16.641 3.846 1 88.81 96 MET A CA 1
ATOM 766 C C . MET A 1 96 ? 3.891 16.031 3.775 1 88.81 96 MET A C 1
ATOM 768 O O . MET A 1 96 ? 3.734 14.867 3.391 1 88.81 96 MET A O 1
ATOM 772 N N . LEU A 1 97 ? 2.881 16.812 4.094 1 88.5 97 LEU A N 1
ATOM 773 C CA . LEU A 1 97 ? 1.527 16.266 4.07 1 88.5 97 LEU A CA 1
ATOM 774 C C . LEU A 1 97 ? 1.11 15.906 2.648 1 88.5 97 LEU A C 1
ATOM 776 O O . LEU A 1 97 ? 0.416 14.906 2.434 1 88.5 97 LEU A O 1
ATOM 780 N N . THR A 1 98 ? 1.557 16.734 1.736 1 89.69 98 THR A N 1
ATOM 781 C CA . THR A 1 98 ? 1.253 16.469 0.337 1 89.69 98 THR A CA 1
ATOM 782 C C . THR A 1 98 ? 1.874 15.141 -0.1 1 89.69 98 THR A C 1
ATOM 784 O O . THR A 1 98 ? 1.243 14.359 -0.813 1 89.69 98 THR A O 1
ATOM 787 N N . LEU A 1 99 ? 3.029 14.875 0.345 1 93.12 99 LEU A N 1
ATOM 788 C CA . LEU A 1 99 ? 3.693 13.617 0.03 1 93.12 99 LEU A CA 1
ATOM 789 C C . LEU A 1 99 ? 3.014 12.453 0.743 1 93.12 99 LEU A C 1
ATOM 791 O O . LEU A 1 99 ? 2.836 11.375 0.16 1 93.12 99 LEU A O 1
ATOM 795 N N . ALA A 1 100 ? 2.592 12.672 1.964 1 93.56 100 ALA A N 1
ATOM 796 C CA . ALA A 1 100 ? 1.938 11.633 2.75 1 93.56 100 ALA A CA 1
ATOM 797 C C . ALA A 1 100 ? 0.586 11.258 2.146 1 93.56 100 ALA A C 1
ATOM 799 O O . ALA A 1 100 ? 0.07 10.164 2.398 1 93.56 100 ALA A O 1
ATOM 800 N N . ALA A 1 101 ? 0.03 12.148 1.361 1 92.69 101 ALA A N 1
ATOM 801 C CA . ALA A 1 101 ? -1.242 11.883 0.695 1 92.69 101 ALA A CA 1
ATOM 802 C C . ALA A 1 101 ? -1.088 10.805 -0.376 1 92.69 101 ALA A C 1
ATOM 804 O O . ALA A 1 101 ? -2.016 10.031 -0.627 1 92.69 101 ALA A O 1
ATOM 805 N N . ASP A 1 102 ? 0.123 10.648 -0.834 1 92.06 102 ASP A N 1
ATOM 806 C CA . ASP A 1 102 ? 0.288 9.797 -2.008 1 92.06 102 ASP A CA 1
ATOM 807 C C . ASP A 1 102 ? 1.247 8.648 -1.718 1 92.06 102 ASP A C 1
ATOM 809 O O . ASP A 1 102 ? 1.301 7.672 -2.471 1 92.06 102 ASP A O 1
ATOM 813 N N . GLN A 1 103 ? 1.99 8.773 -0.711 1 95.25 103 GLN A N 1
ATOM 814 C CA . GLN A 1 103 ? 2.992 7.754 -0.442 1 95.25 103 GLN A CA 1
ATOM 815 C C . GLN A 1 103 ? 3.004 7.367 1.035 1 95.25 103 GLN A C 1
ATOM 817 O O . GLN A 1 103 ? 2.775 8.211 1.903 1 95.25 103 GLN A O 1
ATOM 822 N N . ASN A 1 104 ? 3.34 6.07 1.344 1 93.81 104 ASN A N 1
ATOM 823 C CA . ASN A 1 104 ? 3.26 5.527 2.695 1 93.81 104 ASN A CA 1
ATOM 824 C C . ASN A 1 104 ? 4.434 5.984 3.555 1 93.81 104 ASN A C 1
ATOM 826 O O . ASN A 1 104 ? 4.379 5.906 4.781 1 93.81 104 ASN A O 1
ATOM 830 N N . PHE A 1 105 ? 5.492 6.336 2.912 1 96.75 105 PHE A N 1
ATOM 831 C CA . PHE A 1 105 ? 6.641 6.949 3.568 1 96.75 105 PHE A CA 1
ATOM 832 C C . PHE A 1 105 ? 7.383 7.871 2.609 1 96.75 105 PHE A C 1
ATOM 834 O O . PHE A 1 105 ? 7.152 7.832 1.398 1 96.75 105 PHE A O 1
ATOM 841 N N . VAL A 1 106 ? 8.219 8.688 3.215 1 97.38 106 VAL A N 1
ATOM 842 C CA . VAL A 1 106 ? 9.008 9.625 2.426 1 97.38 106 VAL A CA 1
ATOM 843 C C . VAL A 1 106 ? 10.5 9.328 2.6 1 97.38 106 VAL A C 1
ATOM 845 O O . VAL A 1 106 ? 11.055 9.539 3.678 1 97.38 106 VAL A O 1
ATOM 848 N N . PRO A 1 107 ? 11.141 8.898 1.539 1 98.25 107 PRO A N 1
ATOM 849 C CA . PRO A 1 107 ? 12.594 8.75 1.633 1 98.25 107 PRO A CA 1
ATOM 850 C C . PRO A 1 107 ? 13.312 10.086 1.813 1 98.25 107 PRO A C 1
ATOM 852 O O . PRO A 1 107 ? 12.906 11.086 1.226 1 98.25 107 PRO A O 1
ATOM 855 N N . VAL A 1 108 ? 14.312 10.062 2.619 1 98.19 108 VAL A N 1
ATOM 856 C CA . VAL A 1 108 ? 15.102 11.258 2.887 1 98.19 108 VAL A CA 1
ATOM 857 C C . VAL A 1 108 ? 16.531 11.062 2.375 1 98.19 108 VAL A C 1
ATOM 859 O O . VAL A 1 108 ? 17.141 10.016 2.6 1 98.19 108 VAL A O 1
ATOM 862 N N . VAL A 1 109 ? 16.984 12.086 1.641 1 98.31 109 VAL A N 1
ATOM 863 C CA . VAL A 1 109 ? 18.328 11.984 1.045 1 98.31 109 VAL A CA 1
ATOM 864 C C . VAL A 1 109 ? 19.141 13.211 1.426 1 98.31 109 VAL A C 1
ATOM 866 O O . VAL A 1 109 ? 18.609 14.219 1.889 1 98.31 109 VAL A O 1
ATOM 869 N N . ASP A 1 110 ? 20.438 13.109 1.331 1 97.94 110 ASP A N 1
ATOM 870 C CA . ASP A 1 110 ? 21.297 14.266 1.525 1 97.94 110 ASP A CA 1
ATOM 871 C C . ASP A 1 110 ? 21.547 14.992 0.205 1 97.94 110 ASP A C 1
ATOM 873 O O . ASP A 1 110 ? 20.844 14.773 -0.776 1 97.94 110 ASP A O 1
ATOM 877 N N . VAL A 1 111 ? 22.438 15.898 0.135 1 96 111 VAL A N 1
ATOM 878 C CA . VAL A 1 111 ? 22.688 16.781 -1 1 96 111 VAL A CA 1
ATOM 879 C C . VAL A 1 111 ? 23.172 15.969 -2.191 1 96 111 VAL A C 1
ATOM 881 O O . VAL A 1 111 ? 22.969 16.359 -3.344 1 96 111 VAL A O 1
ATOM 884 N N . ASP A 1 112 ? 23.812 14.836 -1.914 1 97.19 112 ASP A N 1
ATOM 885 C CA . ASP A 1 112 ? 24.328 13.984 -2.98 1 97.19 112 ASP A CA 1
ATOM 886 C C . ASP A 1 112 ? 23.344 12.875 -3.326 1 97.19 112 ASP A C 1
ATOM 888 O O . ASP A 1 112 ? 23.688 11.906 -4.004 1 97.19 112 ASP A O 1
ATOM 892 N N . ARG A 1 113 ? 22.188 12.891 -2.73 1 97.44 113 ARG A N 1
ATOM 893 C CA . ARG A 1 113 ? 21.078 11.969 -2.945 1 97.44 113 ARG A CA 1
ATOM 894 C C . ARG A 1 113 ? 21.344 10.633 -2.25 1 97.44 113 ARG A C 1
ATOM 896 O O . ARG A 1 113 ? 20.719 9.625 -2.582 1 97.44 113 ARG A O 1
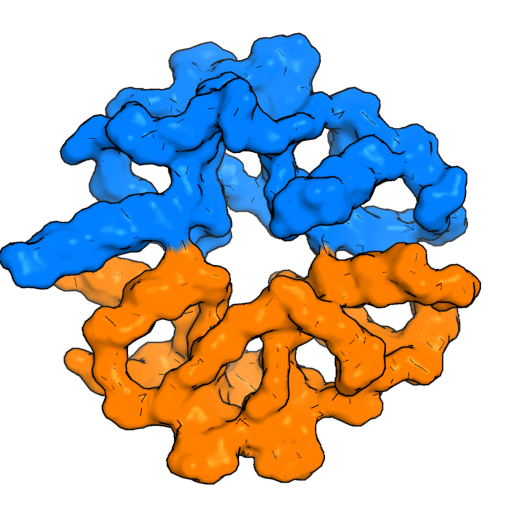ATOM 903 N N . VAL A 1 114 ? 22.281 10.711 -1.378 1 98.69 114 VAL A N 1
ATOM 904 C CA . VAL A 1 114 ? 22.516 9.516 -0.57 1 98.69 114 VAL A CA 1
ATOM 905 C C . VAL A 1 114 ? 21.344 9.297 0.387 1 98.69 114 VAL A C 1
ATOM 907 O O . VAL A 1 114 ? 20.891 10.242 1.048 1 98.69 114 VAL A O 1
ATOM 910 N N . PHE A 1 115 ? 20.906 8.047 0.421 1 98.75 115 PHE A N 1
ATOM 911 C CA . PHE A 1 115 ? 19.766 7.664 1.234 1 98.75 115 PHE A CA 1
ATOM 912 C C . PHE A 1 115 ? 20.094 7.758 2.719 1 98.75 115 PHE A C 1
ATOM 914 O O . PHE A 1 115 ? 21.047 7.133 3.188 1 98.75 115 PHE A O 1
ATOM 921 N N . LEU A 1 116 ? 19.219 8.508 3.5 1 98.75 116 LEU A N 1
ATOM 922 C CA . LEU A 1 116 ? 19.5 8.727 4.914 1 98.75 116 LEU A CA 1
ATOM 923 C C . LEU A 1 116 ? 18.484 7.992 5.789 1 98.75 116 LEU A C 1
ATOM 925 O O . LEU A 1 116 ? 18.719 7.793 6.98 1 98.75 116 LEU A O 1
ATOM 929 N N . GLY A 1 117 ? 17.375 7.66 5.242 1 98.56 117 GLY A N 1
ATOM 930 C CA . GLY A 1 117 ? 16.281 7.051 5.973 1 98.56 117 GLY A CA 1
ATOM 931 C C . GLY A 1 117 ? 14.914 7.469 5.453 1 98.56 117 GLY A C 1
ATOM 932 O O . GLY A 1 117 ? 14.781 7.855 4.293 1 98.56 117 GLY A O 1
ATOM 933 N N . ILE A 1 118 ? 13.914 7.309 6.32 1 98.38 118 ILE A N 1
ATOM 934 C CA . ILE A 1 118 ? 12.57 7.637 5.855 1 98.38 118 ILE A CA 1
ATOM 935 C C . ILE A 1 118 ? 11.836 8.438 6.926 1 98.38 118 ILE A C 1
ATOM 937 O O . ILE A 1 118 ? 12.258 8.469 8.086 1 98.38 118 ILE A O 1
ATOM 941 N N . ILE A 1 119 ? 10.828 9.117 6.508 1 97.25 119 ILE A N 1
ATOM 942 C CA . ILE A 1 119 ? 9.789 9.625 7.391 1 97.25 119 ILE A CA 1
ATOM 943 C C . ILE A 1 119 ? 8.477 8.883 7.129 1 97.25 119 ILE A C 1
ATOM 945 O O . ILE A 1 119 ? 8.023 8.797 5.988 1 97.25 119 ILE A O 1
ATOM 949 N N . ARG A 1 120 ? 7.891 8.383 8.18 1 96.5 120 ARG A N 1
ATOM 950 C CA . ARG A 1 120 ? 6.664 7.605 8.031 1 96.5 120 ARG A CA 1
ATOM 951 C C . ARG A 1 120 ? 5.449 8.516 7.918 1 96.5 120 ARG A C 1
ATOM 953 O O . ARG A 1 120 ? 5.375 9.555 8.586 1 96.5 120 ARG A O 1
ATOM 960 N N . ARG A 1 121 ? 4.582 8.039 7.117 1 94.81 121 ARG A N 1
ATOM 961 C CA . ARG A 1 121 ? 3.32 8.758 6.973 1 94.81 121 ARG A CA 1
ATOM 962 C C . ARG A 1 121 ? 2.662 8.984 8.328 1 94.81 121 ARG A C 1
ATOM 964 O O . ARG A 1 121 ? 2.164 10.078 8.609 1 94.81 121 ARG A O 1
ATOM 971 N N . LYS A 1 122 ? 2.688 7.984 9.133 1 93.69 122 LYS A N 1
ATOM 972 C CA . LYS A 1 122 ? 2.066 8.086 10.453 1 93.69 122 LYS A CA 1
ATOM 973 C C . LYS A 1 122 ? 2.67 9.234 11.258 1 93.69 122 LYS A C 1
ATOM 975 O O . LYS A 1 122 ? 1.947 9.992 11.906 1 93.69 122 LYS A O 1
ATOM 980 N N . ASP A 1 123 ? 3.963 9.422 11.18 1 93.5 123 ASP A N 1
ATOM 981 C CA . ASP A 1 123 ? 4.648 10.477 11.914 1 93.5 123 ASP A CA 1
ATOM 982 C C . ASP A 1 123 ? 4.293 11.859 11.359 1 93.5 123 ASP A C 1
ATOM 984 O O . ASP A 1 123 ? 4.121 12.812 12.117 1 93.5 123 ASP A O 1
ATOM 988 N N . ILE A 1 124 ? 4.207 11.953 10.094 1 92.62 124 ILE A N 1
ATOM 989 C CA . ILE A 1 124 ? 3.836 13.203 9.445 1 92.62 124 ILE A CA 1
ATOM 990 C C . ILE A 1 124 ? 2.434 13.617 9.883 1 92.62 124 ILE A C 1
ATOM 992 O O . ILE A 1 124 ? 2.223 14.758 10.32 1 92.62 124 ILE A O 1
ATOM 996 N N . ILE A 1 125 ? 1.498 12.734 9.82 1 91 125 ILE A N 1
ATOM 997 C CA . ILE A 1 125 ? 0.098 13.016 10.109 1 91 125 ILE A CA 1
ATOM 998 C C . ILE A 1 125 ? -0.067 13.328 11.602 1 91 125 ILE A C 1
ATOM 1000 O O . ILE A 1 125 ? -0.767 14.273 11.969 1 91 125 ILE A O 1
ATOM 1004 N N . GLU A 1 126 ? 0.586 12.562 12.43 1 88.44 126 GLU A N 1
ATOM 1005 C CA . GLU A 1 126 ? 0.516 12.812 13.859 1 88.44 126 GLU A CA 1
ATOM 1006 C C . GLU A 1 126 ? 1.023 14.211 14.203 1 88.44 126 GLU A C 1
ATOM 1008 O O . GLU A 1 126 ? 0.464 14.891 15.07 1 88.44 126 GLU A O 1
ATOM 1013 N N . TYR A 1 127 ? 2.049 14.633 13.586 1 87.31 127 TYR A N 1
ATOM 1014 C CA . TYR A 1 127 ? 2.57 15.977 13.773 1 87.31 127 TYR A CA 1
ATOM 1015 C C . TYR A 1 127 ? 1.501 17.031 13.484 1 87.31 127 TYR A C 1
ATOM 1017 O O . TYR A 1 127 ? 1.352 18 14.227 1 87.31 127 TYR A O 1
ATOM 1025 N N . TYR A 1 128 ? 0.68 16.844 12.508 1 81.62 128 TYR A N 1
ATOM 1026 C CA . TYR A 1 128 ? -0.295 17.844 12.086 1 81.62 128 TYR A CA 1
ATOM 1027 C C . TYR A 1 128 ? -1.589 17.719 12.883 1 81.62 128 TYR A C 1
ATOM 1029 O O . TYR A 1 128 ? -2.363 18.672 12.977 1 81.62 128 TYR A O 1
ATOM 1037 N N . THR A 1 129 ? -1.87 16.516 13.359 1 80.5 129 THR A N 1
ATOM 1038 C CA . THR A 1 129 ? -3.068 16.328 14.172 1 80.5 129 THR A CA 1
ATOM 1039 C C . THR A 1 129 ? -2.863 16.906 15.57 1 80.5 129 THR A C 1
ATOM 1041 O O . THR A 1 129 ? -3.807 17.406 16.188 1 80.5 129 THR A O 1
ATOM 1044 N N . ARG A 1 130 ? -1.731 16.797 16.094 1 76.94 130 ARG A N 1
ATOM 1045 C CA . ARG A 1 130 ? -1.427 17.359 17.422 1 76.94 130 ARG A CA 1
ATOM 1046 C C . ARG A 1 130 ? -1.455 18.875 17.391 1 76.94 130 ARG A C 1
ATOM 1048 O O . ARG A 1 130 ? -1.903 19.516 18.344 1 76.94 130 ARG A O 1
ATOM 1055 N N . ASN A 1 131 ? -1.022 19.375 16.359 1 64.44 131 ASN A N 1
ATOM 1056 C CA . ASN A 1 131 ? -0.936 20.828 16.266 1 64.44 131 ASN A CA 1
ATOM 1057 C C . ASN A 1 131 ? -2.279 21.438 15.898 1 64.44 131 ASN A C 1
ATOM 1059 O O . ASN A 1 131 ? -2.498 22.641 16.109 1 64.44 131 ASN A O 1
ATOM 1063 N N . ILE A 1 132 ? -3.145 20.703 15.359 1 60.44 132 ILE A N 1
ATOM 1064 C CA . ILE A 1 132 ? -4.496 21.203 15.109 1 60.44 132 ILE A CA 1
ATOM 1065 C C . ILE A 1 132 ? -5.285 21.219 16.422 1 60.44 132 ILE A C 1
ATOM 1067 O O . ILE A 1 132 ? -6.047 22.156 16.672 1 60.44 132 ILE A O 1
ATOM 1071 N N . SER A 1 133 ? -5.121 20.156 17.25 1 51.44 133 SER A N 1
ATOM 1072 C CA . SER A 1 133 ? -5.879 20.109 18.484 1 51.44 133 SER A CA 1
ATOM 1073 C C . SER A 1 133 ? -5.379 21.172 19.469 1 51.44 133 SER A C 1
ATOM 1075 O O . SER A 1 133 ? -6.098 21.547 20.406 1 51.44 133 SER A O 1
ATOM 1077 N N . ASP A 1 134 ? -4.223 21.688 19.359 1 44.91 134 ASP A N 1
ATOM 1078 C CA . ASP A 1 134 ? -3.85 22.75 20.297 1 44.91 134 ASP A CA 1
ATOM 1079 C C . ASP A 1 134 ? -4.355 24.109 19.812 1 44.91 134 ASP A C 1
ATOM 1081 O O . ASP A 1 134 ? -4.285 24.406 18.609 1 44.91 134 ASP A O 1
ATOM 1085 N N . MET B 1 1 ? -17.047 18.734 10.219 1 75.25 1 MET B N 1
ATOM 1086 C CA . MET B 1 1 ? -17.516 18.5 8.852 1 75.25 1 MET B CA 1
ATOM 1087 C C . MET B 1 1 ? -17.953 17.047 8.672 1 75.25 1 MET B C 1
ATOM 1089 O O . MET B 1 1 ? -17.328 16.141 9.211 1 75.25 1 MET B O 1
ATOM 1093 N N . GLU B 1 2 ? -19.078 16.922 7.887 1 83.38 2 GLU B N 1
ATOM 1094 C CA . GLU B 1 2 ? -19.609 15.578 7.664 1 83.38 2 GLU B CA 1
ATOM 1095 C C . GLU B 1 2 ? -18.797 14.82 6.621 1 83.38 2 GLU B C 1
ATOM 1097 O O . GLU B 1 2 ? -18.422 15.383 5.59 1 83.38 2 GLU B O 1
ATOM 1102 N N . ILE B 1 3 ? -18.531 13.523 6.914 1 86.69 3 ILE B N 1
ATOM 1103 C CA . ILE B 1 3 ? -17.641 12.781 6.031 1 86.69 3 ILE B CA 1
ATOM 1104 C C . ILE B 1 3 ? -18.359 12.469 4.715 1 86.69 3 ILE B C 1
ATOM 1106 O O . ILE B 1 3 ? -17.719 12.133 3.719 1 86.69 3 ILE B O 1
ATOM 1110 N N . SER B 1 4 ? -19.703 12.641 4.695 1 88.31 4 SER B N 1
ATOM 1111 C CA . SER B 1 4 ? -20.484 12.336 3.496 1 88.31 4 SER B CA 1
ATOM 1112 C C . SER B 1 4 ? -20.031 13.195 2.316 1 88.31 4 SER B C 1
ATOM 1114 O O . SER B 1 4 ? -20.172 12.789 1.159 1 88.31 4 SER B O 1
ATOM 1116 N N . TYR B 1 5 ? -19.438 14.359 2.59 1 88 5 TYR B N 1
ATOM 1117 C CA . TYR B 1 5 ? -18.953 15.258 1.55 1 88 5 TYR B CA 1
ATOM 1118 C C . TYR B 1 5 ? -17.766 14.648 0.818 1 88 5 TYR B C 1
ATOM 1120 O O . TYR B 1 5 ? -17.484 15.023 -0.323 1 88 5 TYR B O 1
ATOM 1128 N N . PHE B 1 6 ? -17.141 13.688 1.399 1 93.31 6 PHE B N 1
ATOM 1129 C CA . PHE B 1 6 ? -15.898 13.141 0.858 1 93.31 6 PHE B CA 1
ATOM 1130 C C . PHE B 1 6 ? -16.125 11.734 0.315 1 93.31 6 PHE B C 1
ATOM 1132 O O . PHE B 1 6 ? -15.203 11.109 -0.21 1 93.31 6 PHE B O 1
ATOM 1139 N N . LEU B 1 7 ? -17.344 11.273 0.414 1 96.5 7 LEU B N 1
ATOM 1140 C CA . LEU B 1 7 ? -17.641 9.898 0.044 1 96.5 7 LEU B CA 1
ATOM 1141 C C . LEU B 1 7 ? -17.5 9.695 -1.462 1 96.5 7 LEU B C 1
ATOM 1143 O O . LEU B 1 7 ? -18.156 10.391 -2.244 1 96.5 7 LEU B O 1
ATOM 1147 N N . LEU B 1 8 ? -16.609 8.859 -1.832 1 98 8 LEU B N 1
ATOM 1148 C CA . LEU B 1 8 ? -16.672 8.242 -3.15 1 98 8 LEU B CA 1
ATOM 1149 C C . LEU B 1 8 ? -17.625 7.047 -3.145 1 98 8 LEU B C 1
ATOM 1151 O O . LEU B 1 8 ? -17.312 6.004 -2.572 1 98 8 LEU B O 1
ATOM 1155 N N . PRO B 1 9 ? -18.734 7.18 -3.773 1 98.06 9 PRO B N 1
ATOM 1156 C CA . PRO B 1 9 ? -19.797 6.188 -3.588 1 98.06 9 PRO B CA 1
ATOM 1157 C C . PRO B 1 9 ? -19.453 4.84 -4.223 1 98.06 9 PRO B C 1
ATOM 1159 O O . PRO B 1 9 ? -18.641 4.777 -5.148 1 98.06 9 PRO B O 1
ATOM 1162 N N . LYS B 1 10 ? -20.109 3.82 -3.721 1 97.94 10 LYS B N 1
ATOM 1163 C CA . LYS B 1 10 ? -19.891 2.432 -4.117 1 97.94 10 LYS B CA 1
ATOM 1164 C C . LYS B 1 10 ? -19.938 2.275 -5.633 1 97.94 10 LYS B C 1
ATOM 1166 O O . LYS B 1 10 ? -19.156 1.522 -6.211 1 97.94 10 LYS B O 1
ATOM 1171 N N . ASP B 1 11 ? -20.781 3.002 -6.27 1 97.06 11 ASP B N 1
ATOM 1172 C CA . ASP B 1 11 ? -20.969 2.828 -7.707 1 97.06 11 ASP B CA 1
ATOM 1173 C C . ASP B 1 11 ? -19.812 3.447 -8.492 1 97.06 11 ASP B C 1
ATOM 1175 O O . ASP B 1 11 ? -19.688 3.24 -9.695 1 97.06 11 ASP B O 1
ATOM 1179 N N . GLU B 1 12 ? -18.875 4.137 -7.824 1 96.81 12 GLU B N 1
ATOM 1180 C CA . GLU B 1 12 ? -17.703 4.742 -8.453 1 96.81 12 GLU B CA 1
ATOM 1181 C C . GLU B 1 12 ? -16.406 4.086 -7.957 1 96.81 12 GLU B C 1
ATOM 1183 O O . GLU B 1 12 ? -15.312 4.57 -8.242 1 96.81 12 GLU B O 1
ATOM 1188 N N . VAL B 1 13 ? -16.609 3.062 -7.168 1 96.5 13 VAL B N 1
ATOM 1189 C CA . VAL B 1 13 ? -15.445 2.381 -6.59 1 96.5 13 VAL B CA 1
ATOM 1190 C C . VAL B 1 13 ? -15.484 0.9 -6.961 1 96.5 13 VAL B C 1
ATOM 1192 O O . VAL B 1 13 ? -16.547 0.271 -6.922 1 96.5 13 VAL B O 1
ATOM 1195 N N . ALA B 1 14 ? -14.359 0.37 -7.363 1 96.62 14 ALA B N 1
ATOM 1196 C CA . ALA B 1 14 ? -14.273 -1.074 -7.562 1 96.62 14 ALA B CA 1
ATOM 1197 C C . ALA B 1 14 ? -14.344 -1.815 -6.23 1 96.62 14 ALA B C 1
ATOM 1199 O O . ALA B 1 14 ? -13.805 -1.35 -5.223 1 96.62 14 ALA B O 1
ATOM 1200 N N . TYR B 1 15 ? -15.016 -2.85 -6.188 1 98.12 15 TYR B N 1
ATOM 1201 C CA . TYR B 1 15 ? -15.07 -3.791 -5.074 1 98.12 15 TYR B CA 1
ATOM 1202 C C . TYR B 1 15 ? -15.211 -5.223 -5.578 1 98.12 15 TYR B C 1
ATOM 1204 O O . TYR B 1 15 ? -15.469 -5.449 -6.762 1 98.12 15 TYR B O 1
ATOM 1212 N N . ILE B 1 16 ? -14.984 -6.176 -4.672 1 98.44 16 ILE B N 1
ATOM 1213 C CA . ILE B 1 16 ? -15.078 -7.578 -5.07 1 98.44 16 ILE B CA 1
ATOM 1214 C C . ILE B 1 16 ? -15.883 -8.352 -4.027 1 98.44 16 ILE B C 1
ATOM 1216 O O . ILE B 1 16 ? -15.836 -8.031 -2.838 1 98.44 16 ILE B O 1
ATOM 1220 N N . LYS B 1 17 ? -16.641 -9.305 -4.496 1 98.5 17 LYS B N 1
ATOM 1221 C CA . LYS B 1 17 ? -17.391 -10.164 -3.588 1 98.5 17 LYS B CA 1
ATOM 1222 C C . LYS B 1 17 ? -16.469 -11.18 -2.914 1 98.5 17 LYS B C 1
ATOM 1224 O O . LYS B 1 17 ? -15.531 -11.688 -3.539 1 98.5 17 LYS B O 1
ATOM 1229 N N . SER B 1 18 ? -16.797 -11.508 -1.693 1 97.94 18 SER B N 1
ATOM 1230 C CA . SER B 1 18 ? -16 -12.469 -0.948 1 97.94 18 SER B CA 1
ATOM 1231 C C . SER B 1 18 ? -16 -13.836 -1.631 1 97.94 18 SER B C 1
ATOM 1233 O O . SER B 1 18 ? -15.062 -14.617 -1.461 1 97.94 18 SER B O 1
ATOM 1235 N N . SER B 1 19 ? -16.953 -14.094 -2.463 1 98.25 19 SER B N 1
ATOM 1236 C CA . SER B 1 19 ? -17.109 -15.383 -3.135 1 98.25 19 SER B CA 1
ATOM 1237 C C . SER B 1 19 ? -16.375 -15.406 -4.465 1 98.25 19 SER B C 1
ATOM 1239 O O . SER B 1 19 ? -16.25 -16.453 -5.098 1 98.25 19 SER B O 1
ATOM 1241 N N . ALA B 1 20 ? -15.898 -14.258 -4.891 1 98.5 20 ALA B N 1
ATOM 1242 C CA . ALA B 1 20 ? -15.164 -14.195 -6.148 1 98.5 20 ALA B CA 1
ATOM 1243 C C . ALA B 1 20 ? -13.867 -15 -6.07 1 98.5 20 ALA B C 1
ATOM 1245 O O . ALA B 1 20 ? -13.422 -15.359 -4.977 1 98.5 20 ALA B O 1
ATOM 1246 N N . SER B 1 21 ? -13.312 -15.328 -7.18 1 98.81 21 SER B N 1
ATOM 1247 C CA . SER B 1 21 ? -12.055 -16.078 -7.211 1 98.81 21 SER B CA 1
ATOM 1248 C C . SER B 1 21 ? -10.859 -15.141 -7.07 1 98.81 21 SER B C 1
ATOM 1250 O O . SER B 1 21 ? -10.953 -13.945 -7.363 1 98.81 21 SER B O 1
ATOM 1252 N N . MET B 1 22 ? -9.781 -15.766 -6.656 1 98.75 22 MET B N 1
ATOM 1253 C CA . MET B 1 22 ? -8.508 -15.055 -6.602 1 98.75 22 MET B CA 1
ATOM 1254 C C . MET B 1 22 ? -8.133 -14.508 -7.977 1 98.75 22 MET B C 1
ATOM 1256 O O . MET B 1 22 ? -7.562 -13.422 -8.086 1 98.75 22 MET B O 1
ATOM 1260 N N . LYS B 1 23 ? -8.477 -15.234 -8.984 1 98.81 23 LYS B N 1
ATOM 1261 C CA . LYS B 1 23 ? -8.195 -14.797 -10.352 1 98.81 23 LYS B CA 1
ATOM 1262 C C . LYS B 1 23 ? -8.969 -13.523 -10.688 1 98.81 23 LYS B C 1
ATOM 1264 O O . LYS B 1 23 ? -8.406 -12.578 -11.242 1 98.81 23 LYS B O 1
ATOM 1269 N N . GLU B 1 24 ? -10.219 -13.508 -10.32 1 98.56 24 GLU B N 1
ATOM 1270 C CA . GLU B 1 24 ? -11.039 -12.312 -10.539 1 98.56 24 GLU B CA 1
ATOM 1271 C C . GLU B 1 24 ? -10.469 -11.109 -9.789 1 98.56 24 GLU B C 1
ATOM 1273 O O . GLU B 1 24 ? -10.445 -10 -10.32 1 98.56 24 GLU B O 1
ATOM 1278 N N . ALA B 1 25 ? -10.055 -11.383 -8.602 1 98.44 25 ALA B N 1
ATOM 1279 C CA . ALA B 1 25 ? -9.469 -10.312 -7.805 1 98.44 25 ALA B CA 1
ATOM 1280 C C . ALA B 1 25 ? -8.211 -9.758 -8.469 1 98.44 25 ALA B C 1
ATOM 1282 O O . ALA B 1 25 ? -8.047 -8.539 -8.594 1 98.44 25 ALA B O 1
ATOM 1283 N N . LEU B 1 26 ? -7.32 -10.656 -8.922 1 98.56 26 LEU B N 1
ATOM 1284 C CA . LEU B 1 26 ? -6.094 -10.258 -9.602 1 98.56 26 LEU B CA 1
ATOM 1285 C C . LEU B 1 26 ? -6.406 -9.414 -10.836 1 98.56 26 LEU B C 1
ATOM 1287 O O . LEU B 1 26 ? -5.793 -8.359 -11.047 1 98.56 26 LEU B O 1
ATOM 1291 N N . GLU B 1 27 ? -7.344 -9.828 -11.57 1 98.31 27 GLU B N 1
ATOM 1292 C CA . GLU B 1 27 ? -7.699 -9.148 -12.812 1 98.31 27 GLU B CA 1
ATOM 1293 C C . GLU B 1 27 ? -8.289 -7.766 -12.539 1 98.31 27 GLU B C 1
ATOM 1295 O O . GLU B 1 27 ? -8.023 -6.816 -13.273 1 98.31 27 GLU B O 1
ATOM 1300 N N . GLN B 1 28 ? -9.055 -7.641 -11.531 1 97.69 28 GLN B N 1
ATOM 1301 C CA . GLN B 1 28 ? -9.633 -6.352 -11.172 1 97.69 28 GLN B CA 1
ATOM 1302 C C . GLN B 1 28 ? -8.562 -5.371 -10.711 1 97.69 28 GLN B C 1
ATOM 1304 O O . GLN B 1 28 ? -8.555 -4.211 -11.125 1 97.69 28 GLN B O 1
ATOM 1309 N N . LEU B 1 29 ? -7.676 -5.91 -9.859 1 97.38 29 LEU B N 1
ATOM 1310 C CA . LEU B 1 29 ? -6.586 -5.059 -9.398 1 97.38 29 LEU B CA 1
ATOM 1311 C C . LEU B 1 29 ? -5.727 -4.598 -10.57 1 97.38 29 LEU B C 1
ATOM 1313 O O . LEU B 1 29 ? -5.312 -3.438 -10.625 1 97.38 29 LEU B O 1
ATOM 1317 N N . GLU B 1 30 ? -5.516 -5.457 -11.461 1 96.56 30 GLU B N 1
ATOM 1318 C CA . GLU B 1 30 ? -4.711 -5.141 -12.633 1 96.56 30 GLU B CA 1
ATOM 1319 C C . GLU B 1 30 ? -5.406 -4.117 -13.523 1 96.56 30 GLU B C 1
ATOM 1321 O O . GLU B 1 30 ? -4.805 -3.117 -13.922 1 96.56 30 GLU B O 1
ATOM 1326 N N . ALA B 1 31 ? -6.664 -4.316 -13.82 1 96.12 31 ALA B N 1
ATOM 1327 C CA . ALA B 1 31 ? -7.434 -3.49 -14.742 1 96.12 31 ALA B CA 1
ATOM 1328 C C . ALA B 1 31 ? -7.598 -2.07 -14.203 1 96.12 31 ALA B C 1
ATOM 1330 O O . ALA B 1 31 ? -7.52 -1.101 -14.961 1 96.12 31 ALA B O 1
ATOM 1331 N N . GLN B 1 32 ? -7.742 -1.939 -12.898 1 93.75 32 GLN B N 1
ATOM 1332 C CA . GLN B 1 32 ? -8.047 -0.642 -12.305 1 93.75 32 GLN B CA 1
ATOM 1333 C C . GLN B 1 32 ? -6.777 0.038 -11.797 1 93.75 32 GLN B C 1
ATOM 1335 O O . GLN B 1 32 ? -6.82 1.185 -11.344 1 93.75 32 GLN B O 1
ATOM 1340 N N . HIS B 1 33 ? -5.676 -0.695 -11.828 1 92.94 33 HIS B N 1
ATOM 1341 C CA . HIS B 1 33 ? -4.402 -0.22 -11.297 1 92.94 33 HIS B CA 1
ATOM 1342 C C . HIS B 1 33 ? -4.52 0.144 -9.82 1 92.94 33 HIS B C 1
ATOM 1344 O O . HIS B 1 33 ? -4.039 1.195 -9.398 1 92.94 33 HIS B O 1
ATOM 1350 N N . TYR B 1 34 ? -5.336 -0.698 -9.125 1 93.88 34 TYR B N 1
ATOM 1351 C CA . TYR B 1 34 ? -5.461 -0.545 -7.68 1 93.88 34 TYR B CA 1
ATOM 1352 C C . TYR B 1 34 ? -4.488 -1.46 -6.945 1 93.88 34 TYR B C 1
ATOM 1354 O O . TYR B 1 34 ? -4.16 -2.545 -7.434 1 93.88 34 TYR B O 1
ATOM 1362 N N . THR B 1 35 ? -4.066 -0.997 -5.773 1 94.38 35 THR B N 1
ATOM 1363 C CA . THR B 1 35 ? -3.191 -1.839 -4.969 1 94.38 35 THR B CA 1
ATOM 1364 C C . THR B 1 35 ? -4 -2.658 -3.967 1 94.38 35 THR B C 1
ATOM 1366 O O . THR B 1 35 ? -3.492 -3.625 -3.393 1 94.38 35 THR B O 1
ATOM 1369 N N . ALA B 1 36 ? -5.238 -2.209 -3.742 1 96.38 36 ALA B N 1
ATOM 1370 C CA . ALA B 1 36 ? -6.156 -2.879 -2.822 1 96.38 36 ALA B CA 1
ATOM 1371 C C . ALA B 1 36 ? -7.609 -2.619 -3.209 1 96.38 36 ALA B C 1
ATOM 1373 O O . ALA B 1 36 ? -7.914 -1.632 -3.881 1 96.38 36 ALA B O 1
ATOM 1374 N N . ILE B 1 37 ? -8.492 -3.514 -2.752 1 97.38 37 ILE B N 1
ATOM 1375 C CA . ILE B 1 37 ? -9.883 -3.428 -3.168 1 97.38 37 ILE B CA 1
ATOM 1376 C C . ILE B 1 37 ? -10.797 -3.861 -2.021 1 97.38 37 ILE B C 1
ATOM 1378 O O . ILE B 1 37 ? -10.5 -4.836 -1.322 1 97.38 37 ILE B O 1
ATOM 1382 N N . PRO B 1 38 ? -11.898 -3.111 -1.768 1 98.19 38 PRO B N 1
ATOM 1383 C CA . PRO B 1 38 ? -12.867 -3.559 -0.765 1 98.19 38 PRO B CA 1
ATOM 1384 C C . PRO B 1 38 ? -13.5 -4.906 -1.113 1 98.19 38 PRO B C 1
ATOM 1386 O O . PRO B 1 38 ? -13.781 -5.176 -2.283 1 98.19 38 PRO B O 1
ATOM 1389 N N . VAL B 1 39 ? -13.688 -5.695 -0.107 1 98.5 39 VAL B N 1
ATOM 1390 C CA . VAL B 1 39 ? -14.391 -6.969 -0.234 1 98.5 39 VAL B CA 1
ATOM 1391 C C . VAL B 1 39 ? -15.734 -6.891 0.484 1 98.5 39 VAL B C 1
ATOM 1393 O O . VAL B 1 39 ? -15.805 -6.469 1.642 1 98.5 39 VAL B O 1
ATOM 1396 N N . ILE B 1 40 ? -16.766 -7.281 -0.196 1 98.56 40 ILE B N 1
ATOM 1397 C CA . ILE B 1 40 ? -18.094 -7.289 0.417 1 98.56 40 ILE B CA 1
ATOM 1398 C C . ILE B 1 40 ? -18.672 -8.703 0.382 1 98.56 40 ILE B C 1
ATOM 1400 O O . ILE B 1 40 ? -18.281 -9.516 -0.458 1 98.56 40 ILE B O 1
ATOM 1404 N N . ASP B 1 41 ? -19.562 -8.969 1.328 1 98.25 41 ASP B N 1
ATOM 1405 C CA . ASP B 1 41 ? -20.172 -10.289 1.353 1 98.25 41 ASP B CA 1
ATOM 1406 C C . ASP B 1 41 ? -21.5 -10.297 0.577 1 98.25 41 ASP B C 1
ATOM 1408 O O . ASP B 1 41 ? -21.797 -9.352 -0.159 1 98.25 41 ASP B O 1
ATOM 1412 N N . GLN B 1 42 ? -22.219 -11.367 0.692 1 97.5 42 GLN B N 1
ATOM 1413 C CA . GLN B 1 42 ? -23.438 -11.578 -0.094 1 97.5 42 GLN B CA 1
ATOM 1414 C C . GLN B 1 42 ? -24.516 -10.562 0.271 1 97.5 42 GLN B C 1
ATOM 1416 O O . GLN B 1 42 ? -25.391 -10.266 -0.54 1 97.5 42 GLN B O 1
ATOM 1421 N N . ASP B 1 43 ? -24.438 -9.984 1.458 1 98.19 43 ASP B N 1
ATOM 1422 C CA . ASP B 1 43 ? -25.438 -9.016 1.917 1 98.19 43 ASP B CA 1
ATOM 1423 C C . ASP B 1 43 ? -24.984 -7.586 1.648 1 98.19 43 ASP B C 1
ATOM 1425 O O . ASP B 1 43 ? -25.641 -6.629 2.072 1 98.19 43 ASP B O 1
ATOM 1429 N N . GLY B 1 44 ? -23.844 -7.449 1.018 1 98.19 44 GLY B N 1
ATOM 1430 C CA . GLY B 1 44 ? -23.328 -6.133 0.682 1 98.19 44 GLY B CA 1
ATOM 1431 C C . GLY B 1 44 ? -22.562 -5.484 1.814 1 98.19 44 GLY B C 1
ATOM 1432 O O . GLY B 1 44 ? -22.25 -4.293 1.763 1 98.19 44 GLY B O 1
ATOM 1433 N N . LYS B 1 45 ? -22.266 -6.258 2.807 1 98.56 45 LYS B N 1
ATOM 1434 C CA . LYS B 1 45 ? -21.547 -5.727 3.965 1 98.56 45 LYS B CA 1
ATOM 1435 C C . LYS B 1 45 ? -20.047 -5.723 3.732 1 98.56 45 LYS B C 1
ATOM 1437 O O . LYS B 1 45 ? -19.5 -6.668 3.158 1 98.56 45 LYS B O 1
ATOM 1442 N N . TYR B 1 46 ? -19.422 -4.691 4.133 1 98.31 46 TYR B N 1
ATOM 1443 C CA . TYR B 1 46 ? -17.969 -4.645 4.086 1 98.31 46 TYR B CA 1
ATOM 1444 C C . TYR B 1 46 ? -17.359 -5.715 4.988 1 98.31 46 TYR B C 1
ATOM 1446 O O . TYR B 1 46 ? -17.703 -5.801 6.172 1 98.31 46 TYR B O 1
ATOM 1454 N N . VAL B 1 47 ? -16.422 -6.461 4.426 1 96.81 47 VAL B N 1
ATOM 1455 C CA . VAL B 1 47 ? -15.859 -7.547 5.223 1 96.81 47 VAL B CA 1
ATOM 1456 C C . VAL B 1 47 ? -14.359 -7.324 5.43 1 96.81 47 VAL B C 1
ATOM 1458 O O . VAL B 1 47 ? -13.82 -7.629 6.496 1 96.81 47 VAL B O 1
ATOM 1461 N N . ALA B 1 48 ? -13.695 -6.852 4.395 1 97.31 48 ALA B N 1
ATOM 1462 C CA . ALA B 1 48 ? -12.25 -6.664 4.477 1 97.31 48 ALA B CA 1
ATOM 1463 C C . ALA B 1 48 ? -11.727 -5.871 3.277 1 97.31 48 ALA B C 1
ATOM 1465 O O . ALA B 1 48 ? -12.516 -5.387 2.461 1 97.31 48 ALA B O 1
ATOM 1466 N N . THR B 1 49 ? -10.492 -5.633 3.258 1 97.75 49 THR B N 1
ATOM 1467 C CA . THR B 1 49 ? -9.758 -5.098 2.113 1 97.75 49 THR B CA 1
ATOM 1468 C C . THR B 1 49 ? -8.719 -6.102 1.623 1 97.75 49 THR B C 1
ATOM 1470 O O . THR B 1 49 ? -7.965 -6.664 2.422 1 97.75 49 THR B O 1
ATOM 1473 N N . LEU B 1 50 ? -8.742 -6.418 0.329 1 97.94 50 LEU B N 1
ATOM 1474 C CA . LEU B 1 50 ? -7.801 -7.332 -0.301 1 97.94 50 LEU B CA 1
ATOM 1475 C C . LEU B 1 50 ? -6.734 -6.566 -1.081 1 97.94 50 LEU B C 1
ATOM 1477 O O . LEU B 1 50 ? -7.062 -5.734 -1.931 1 97.94 50 LEU B O 1
ATOM 1481 N N . SER B 1 51 ? -5.453 -6.848 -0.825 1 97 51 SER B N 1
ATOM 1482 C CA . SER B 1 51 ? -4.367 -6.141 -1.492 1 97 51 SER B CA 1
ATOM 1483 C C . SER B 1 51 ? -3.613 -7.062 -2.449 1 97 51 SER B C 1
ATOM 1485 O O . SER B 1 51 ? -3.77 -8.281 -2.395 1 97 51 SER B O 1
ATOM 1487 N N . GLU B 1 52 ? -2.771 -6.465 -3.299 1 96.75 52 GLU B N 1
ATOM 1488 C CA . GLU B 1 52 ? -1.852 -7.211 -4.152 1 96.75 52 GLU B CA 1
ATOM 1489 C C . GLU B 1 52 ? -0.915 -8.086 -3.324 1 96.75 52 GLU B C 1
ATOM 1491 O O . GLU B 1 52 ? -0.601 -9.211 -3.715 1 96.75 52 GLU B O 1
ATOM 1496 N N . GLY B 1 53 ? -0.528 -7.52 -2.191 1 97.06 53 GLY B N 1
ATOM 1497 C CA . GLY B 1 53 ? 0.325 -8.305 -1.311 1 97.06 53 GLY B CA 1
ATOM 1498 C C . GLY B 1 53 ? -0.343 -9.562 -0.799 1 97.06 53 GLY B C 1
ATOM 1499 O O . GLY B 1 53 ? 0.304 -10.609 -0.664 1 97.06 53 GLY B O 1
ATOM 1500 N N . ASP B 1 54 ? -1.583 -9.469 -0.513 1 97.75 54 ASP B N 1
ATOM 1501 C CA . ASP B 1 54 ? -2.312 -10.648 -0.048 1 97.75 54 ASP B CA 1
ATOM 1502 C C . ASP B 1 54 ? -2.275 -11.766 -1.088 1 97.75 54 ASP B C 1
ATOM 1504 O O . ASP B 1 54 ? -2.139 -12.938 -0.741 1 97.75 54 ASP B O 1
ATOM 1508 N N . LEU B 1 55 ? -2.445 -11.367 -2.336 1 98.25 55 LEU B N 1
ATOM 1509 C CA . LEU B 1 55 ? -2.395 -12.359 -3.406 1 98.25 55 LEU B CA 1
ATOM 1510 C C . LEU B 1 55 ? -1.003 -12.969 -3.518 1 98.25 55 LEU B C 1
ATOM 1512 O O . LEU B 1 55 ? -0.866 -14.188 -3.654 1 98.25 55 LEU B O 1
ATOM 1516 N N . LEU B 1 56 ? -0.007 -12.133 -3.439 1 98.25 56 LEU B N 1
ATOM 1517 C CA . LEU B 1 56 ? 1.374 -12.594 -3.52 1 98.25 56 LEU B CA 1
ATOM 1518 C C . LEU B 1 56 ? 1.665 -13.625 -2.43 1 98.25 56 LEU B C 1
ATOM 1520 O O . LEU B 1 56 ? 2.199 -14.695 -2.709 1 98.25 56 LEU B O 1
ATOM 1524 N N . TRP B 1 57 ? 1.271 -13.305 -1.243 1 98.12 57 TRP B N 1
ATOM 1525 C CA . TRP B 1 57 ? 1.629 -14.156 -0.108 1 98.12 57 TRP B CA 1
ATOM 1526 C C . TRP B 1 57 ? 0.783 -15.422 -0.086 1 98.12 57 TRP B C 1
ATOM 1528 O O . TRP B 1 57 ? 1.25 -16.484 0.343 1 98.12 57 TRP B O 1
ATOM 1538 N N . LYS B 1 58 ? -0.479 -15.289 -0.525 1 98.31 58 LYS B N 1
ATOM 1539 C CA . LYS B 1 58 ? -1.276 -16.5 -0.698 1 98.31 58 LYS B CA 1
ATOM 1540 C C . LYS B 1 58 ? -0.598 -17.469 -1.657 1 98.31 58 LYS B C 1
ATOM 1542 O O . LYS B 1 58 ? -0.521 -18.672 -1.383 1 98.31 58 LYS B O 1
ATOM 1547 N N . MET B 1 59 ? -0.099 -16.969 -2.758 1 98.19 59 MET B N 1
ATOM 1548 C CA . MET B 1 59 ? 0.611 -17.797 -3.715 1 98.19 59 MET B CA 1
ATOM 1549 C C . MET B 1 59 ? 1.863 -18.406 -3.088 1 98.19 59 MET B C 1
ATOM 1551 O O . MET B 1 59 ? 2.131 -19.594 -3.248 1 98.19 59 MET B O 1
ATOM 1555 N N . ARG B 1 60 ? 2.598 -17.562 -2.381 1 97.44 60 ARG B N 1
ATOM 1556 C CA . ARG B 1 60 ? 3.855 -17.984 -1.773 1 97.44 60 ARG B CA 1
ATOM 1557 C C . ARG B 1 60 ? 3.625 -19.109 -0.754 1 97.44 60 ARG B C 1
ATOM 1559 O O . ARG B 1 60 ? 4.426 -20.031 -0.65 1 97.44 60 ARG B O 1
ATOM 1566 N N . SER B 1 61 ? 2.535 -19.016 -0.074 1 97.31 61 SER B N 1
ATOM 1567 C CA . SER B 1 61 ? 2.291 -19.938 1.028 1 97.31 61 SER B CA 1
ATOM 1568 C C . SER B 1 61 ? 1.496 -21.156 0.565 1 97.31 61 SER B C 1
ATOM 1570 O O . SER B 1 61 ? 1.186 -22.047 1.363 1 97.31 61 SER B O 1
ATOM 1572 N N . THR B 1 62 ? 1.115 -21.219 -0.655 1 97.56 62 THR B N 1
ATOM 1573 C CA . THR B 1 62 ? 0.309 -22.312 -1.179 1 97.56 62 THR B CA 1
ATOM 1574 C C . THR B 1 62 ? 1.055 -23.047 -2.287 1 97.56 62 THR B C 1
ATOM 1576 O O . THR B 1 62 ? 0.906 -22.719 -3.467 1 97.56 62 THR B O 1
ATOM 1579 N N . PRO B 1 63 ? 1.757 -24.125 -1.931 1 95.19 63 PRO B N 1
ATOM 1580 C CA . PRO B 1 63 ? 2.49 -24.875 -2.951 1 95.19 63 PRO B CA 1
ATOM 1581 C C . PRO B 1 63 ? 1.6 -25.328 -4.109 1 95.19 63 PRO B C 1
ATOM 1583 O O . PRO B 1 63 ? 0.503 -25.844 -3.885 1 95.19 63 PRO B O 1
ATOM 1586 N N . GLY B 1 64 ? 2.049 -25.062 -5.266 1 95.12 64 GLY B N 1
ATOM 1587 C CA . GLY B 1 64 ? 1.335 -25.516 -6.449 1 95.12 64 GLY B CA 1
ATOM 1588 C C . GLY B 1 64 ? 0.377 -24.484 -7 1 95.12 64 GLY B C 1
ATOM 1589 O O . GLY B 1 64 ? -0.106 -24.609 -8.125 1 95.12 64 GLY B O 1
ATOM 1590 N N . LEU B 1 65 ? 0.086 -23.484 -6.23 1 97.44 65 LEU B N 1
ATOM 1591 C CA . LEU B 1 65 ? -0.785 -22.422 -6.723 1 97.44 65 LEU B CA 1
ATOM 1592 C C . LEU B 1 65 ? -0.049 -21.531 -7.719 1 97.44 65 LEU B C 1
ATOM 1594 O O . LEU B 1 65 ? 1.054 -21.062 -7.434 1 97.44 65 LEU B O 1
ATOM 1598 N N . THR B 1 66 ? -0.625 -21.391 -8.891 1 97.25 66 THR B N 1
ATOM 1599 C CA . THR B 1 66 ? -0.074 -20.578 -9.9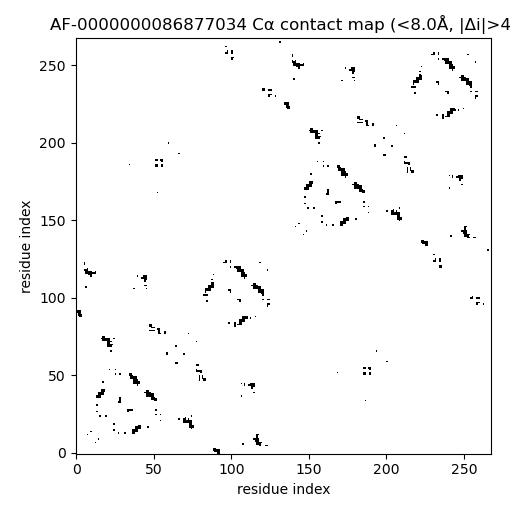53 1 97.25 66 THR B CA 1
ATOM 1600 C C . THR B 1 66 ? -1.134 -19.625 -10.508 1 97.25 66 THR B C 1
ATOM 1602 O O . THR B 1 66 ? -2.295 -19.672 -10.094 1 97.25 66 THR B O 1
ATOM 1605 N N . PHE B 1 67 ? -0.716 -18.797 -11.453 1 97.69 67 PHE B N 1
ATOM 1606 C CA . PHE B 1 67 ? -1.654 -17.891 -12.094 1 97.69 67 PHE B CA 1
ATOM 1607 C C . PHE B 1 67 ? -2.662 -18.641 -12.945 1 97.69 67 PHE B C 1
ATOM 1609 O O . PHE B 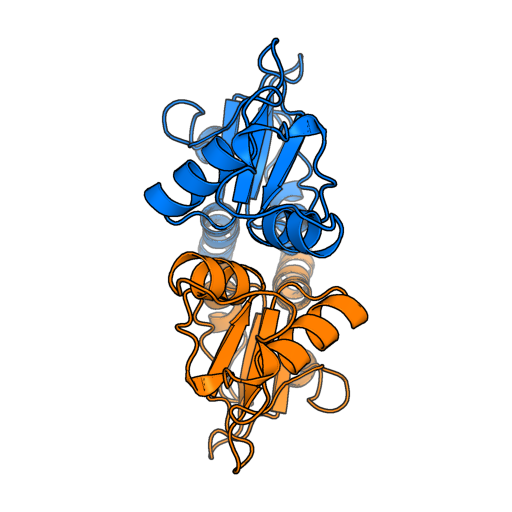1 67 ? -3.732 -18.125 -13.266 1 97.69 67 PHE B O 1
ATOM 1616 N N . ASP B 1 68 ? -2.396 -19.891 -13.211 1 96.88 68 ASP B N 1
ATOM 1617 C CA . ASP B 1 68 ? -3.236 -20.688 -14.102 1 96.88 68 ASP B CA 1
ATOM 1618 C C . ASP B 1 68 ? -4.355 -21.375 -13.336 1 96.88 68 ASP B C 1
ATOM 1620 O O . ASP B 1 68 ? -5.371 -21.766 -13.914 1 96.88 68 ASP B O 1
ATOM 1624 N N . ASN B 1 69 ? -4.199 -21.531 -12.016 1 98.06 69 ASN B N 1
ATOM 1625 C CA . ASN B 1 69 ? -5.207 -22.297 -11.289 1 98.06 69 ASN B CA 1
ATOM 1626 C C . ASN B 1 69 ? -5.766 -21.516 -10.109 1 98.06 69 ASN B C 1
ATOM 1628 O O . ASN B 1 69 ? -6.465 -22.078 -9.258 1 98.06 69 ASN B O 1
ATOM 1632 N N . MET B 1 70 ? -5.469 -20.234 -10.039 1 98.06 70 MET B N 1
ATOM 1633 C CA . MET B 1 70 ? -5.875 -19.453 -8.883 1 98.06 70 MET B CA 1
ATOM 1634 C C . MET B 1 70 ? -7.371 -19.156 -8.922 1 98.06 70 MET B C 1
ATOM 1636 O O . MET B 1 70 ? -7.934 -18.641 -7.957 1 98.06 70 MET B O 1
ATOM 1640 N N . ASP B 1 71 ? -8.062 -19.484 -10.016 1 98.25 71 ASP B N 1
ATOM 1641 C CA . ASP B 1 71 ? -9.516 -19.406 -10.055 1 98.25 71 ASP B CA 1
ATOM 1642 C C . ASP B 1 71 ? -10.141 -20.375 -9.07 1 98.25 71 ASP B C 1
ATOM 1644 O O . ASP B 1 71 ? -11.32 -20.25 -8.727 1 98.25 71 ASP B O 1
ATOM 1648 N N . GLN B 1 72 ? -9.367 -21.281 -8.539 1 97.75 72 GLN B N 1
ATOM 1649 C CA . GLN B 1 72 ? -9.867 -22.312 -7.629 1 97.75 72 GLN B CA 1
ATOM 1650 C C . GLN B 1 72 ? -9.852 -21.812 -6.188 1 97.75 72 GLN B C 1
ATOM 1652 O O . GLN B 1 72 ? -10.375 -22.469 -5.289 1 97.75 72 GLN B O 1
ATOM 1657 N N . VAL B 1 73 ? -9.242 -20.688 -5.93 1 98.44 73 VAL B N 1
ATOM 1658 C CA . VAL B 1 73 ? -9.18 -20.078 -4.605 1 98.44 73 VAL B CA 1
ATOM 1659 C C . VAL B 1 73 ? -10.18 -18.922 -4.527 1 98.44 73 VAL B C 1
ATOM 1661 O O . VAL B 1 73 ? -10.219 -18.062 -5.414 1 98.44 73 VAL B O 1
ATOM 1664 N N . GLN B 1 74 ? -10.961 -18.906 -3.502 1 98.38 74 GLN B N 1
ATOM 1665 C CA . GLN B 1 74 ? -11.906 -17.812 -3.322 1 98.38 74 GLN B CA 1
ATOM 1666 C C . GLN B 1 74 ? -11.297 -16.703 -2.459 1 98.38 74 GLN B C 1
ATOM 1668 O O . GLN B 1 74 ? -10.461 -16.969 -1.598 1 98.38 74 GLN B O 1
ATOM 1673 N N . VAL B 1 75 ? -11.789 -15.539 -2.656 1 98.44 75 VAL B N 1
ATOM 1674 C CA . VAL B 1 75 ? -11.289 -14.352 -1.974 1 98.44 75 VAL B CA 1
ATOM 1675 C C . VAL B 1 75 ? -11.375 -14.555 -0.461 1 98.44 75 VAL B C 1
ATOM 1677 O O . VAL B 1 75 ? -10.445 -14.195 0.27 1 98.44 75 VAL B O 1
ATOM 1680 N N . HIS B 1 76 ? -12.422 -15.164 0.014 1 97.56 76 HIS B N 1
ATOM 1681 C CA . HIS B 1 76 ? -12.602 -15.305 1.454 1 97.56 76 HIS B CA 1
ATOM 1682 C C . HIS B 1 76 ? -11.602 -16.281 2.043 1 97.56 76 HIS B C 1
ATOM 1684 O O . HIS B 1 76 ? -11.453 -16.375 3.266 1 97.56 76 HIS B O 1
ATOM 1690 N N . GLU B 1 77 ? -10.836 -17.062 1.207 1 97.88 77 GLU B N 1
ATOM 1691 C CA . GLU B 1 77 ? -9.828 -18.016 1.655 1 97.88 77 GLU B CA 1
ATOM 1692 C C . GLU B 1 77 ? -8.461 -17.359 1.79 1 97.88 77 GLU B C 1
ATOM 1694 O O . GLU B 1 77 ? -7.492 -18 2.205 1 97.88 77 GLU B O 1
ATOM 1699 N N . ILE B 1 78 ? -8.375 -16.141 1.4 1 98.06 78 ILE B N 1
ATOM 1700 C CA . ILE B 1 78 ? -7.109 -15.414 1.429 1 98.06 78 ILE B CA 1
ATOM 1701 C C . ILE B 1 78 ? -6.996 -14.625 2.73 1 98.06 78 ILE B C 1
ATOM 1703 O O . ILE B 1 78 ? -7.902 -13.867 3.088 1 98.06 78 ILE B O 1
ATOM 1707 N N . SER B 1 79 ? -5.887 -14.797 3.457 1 95.25 79 SER B N 1
ATOM 1708 C CA . SER B 1 79 ? -5.645 -14.016 4.668 1 95.25 79 SER B CA 1
ATOM 1709 C C . SER B 1 79 ? -5.305 -12.562 4.332 1 95.25 79 SER B C 1
ATOM 1711 O O . SER B 1 79 ? -4.469 -12.305 3.467 1 95.25 79 SER B O 1
ATOM 1713 N N . ASN B 1 80 ? -5.965 -11.734 4.996 1 91.12 80 ASN B N 1
ATOM 1714 C CA . ASN B 1 80 ? -5.703 -10.312 4.812 1 91.12 80 ASN B CA 1
ATOM 1715 C C . ASN B 1 80 ? -4.594 -9.82 5.738 1 91.12 80 ASN B C 1
ATOM 1717 O O . ASN B 1 80 ? -4.691 -9.961 6.957 1 91.12 80 ASN B O 1
ATOM 1721 N N . ARG B 1 81 ? -3.6 -9.273 5.129 1 86.25 81 ARG B N 1
ATOM 1722 C CA . ARG B 1 81 ? -2.504 -8.734 5.926 1 86.25 81 ARG B CA 1
ATOM 1723 C C . ARG B 1 81 ? -2.746 -7.266 6.266 1 86.25 81 ARG B C 1
ATOM 1725 O O . ARG B 1 81 ? -2.145 -6.73 7.199 1 86.25 81 ARG B O 1
ATOM 1732 N N . VAL B 1 82 ? -3.572 -6.676 5.438 1 80.19 82 VAL B N 1
ATOM 1733 C CA . VAL B 1 82 ? -3.943 -5.285 5.672 1 80.19 82 VAL B CA 1
ATOM 1734 C C . VAL B 1 82 ? -5.418 -5.199 6.051 1 80.19 82 VAL B C 1
ATOM 1736 O O . VAL B 1 82 ? -6.266 -5.852 5.43 1 80.19 82 VAL B O 1
ATOM 1739 N N . TYR B 1 83 ? -5.637 -4.5 7.109 1 86.81 83 TYR B N 1
ATOM 1740 C CA . TYR B 1 83 ? -7.008 -4.297 7.562 1 86.81 83 TYR B CA 1
ATOM 1741 C C . TYR B 1 83 ? -7.359 -2.814 7.602 1 86.81 83 TYR B C 1
ATOM 1743 O O . TYR B 1 83 ? -6.688 -2.031 8.273 1 86.81 83 TYR B O 1
ATOM 1751 N N . ASN B 1 84 ? -8.359 -2.475 6.766 1 96.25 84 ASN B N 1
ATOM 1752 C CA . ASN B 1 84 ? -8.867 -1.109 6.82 1 96.25 84 ASN B CA 1
ATOM 1753 C C . ASN B 1 84 ? -10.102 -1.008 7.707 1 96.25 84 ASN B C 1
ATOM 1755 O O . ASN B 1 84 ? -11.125 -1.64 7.434 1 96.25 84 ASN B O 1
ATOM 1759 N N . GLU B 1 85 ? -9.953 -0.19 8.758 1 96.06 85 GLU B N 1
ATOM 1760 C CA . GLU B 1 85 ? -11.117 0.106 9.594 1 96.06 85 GLU B CA 1
ATOM 1761 C C . GLU B 1 85 ? -12.156 0.914 8.82 1 96.06 85 GLU B C 1
ATOM 1763 O O . GLU B 1 85 ? -11.812 1.88 8.133 1 96.06 85 GLU B O 1
ATOM 1768 N N . CYS B 1 86 ? -13.383 0.445 8.883 1 96.88 86 CYS B N 1
ATOM 1769 C CA . CYS B 1 86 ? -14.445 1.216 8.25 1 96.88 86 CYS B CA 1
ATOM 1770 C C . CYS B 1 86 ? -15.062 2.203 9.227 1 96.88 86 CYS B C 1
ATOM 1772 O O . CYS B 1 86 ? -14.852 2.102 10.438 1 96.88 86 CYS B O 1
ATOM 1774 N N . VAL B 1 87 ? -15.797 3.168 8.68 1 96.56 87 VAL B N 1
ATOM 1775 C CA . VAL B 1 87 ? -16.484 4.145 9.523 1 96.56 87 VAL B CA 1
ATOM 1776 C C . VAL B 1 87 ? -17.953 4.234 9.109 1 96.56 87 VAL B C 1
ATOM 1778 O O . VAL B 1 87 ? -18.297 3.959 7.961 1 96.56 87 VAL B O 1
ATOM 1781 N N . PHE B 1 88 ? -18.703 4.676 10.109 1 95.94 88 PHE B N 1
ATOM 1782 C CA . PHE B 1 88 ? -20.109 4.941 9.852 1 95.94 88 PHE B CA 1
ATOM 1783 C C . PHE B 1 88 ? -20.281 6.23 9.062 1 95.94 88 PHE B C 1
ATOM 1785 O O . PHE B 1 88 ? -19.578 7.215 9.312 1 95.94 88 PHE B O 1
ATOM 1792 N N . ILE B 1 89 ? -21.25 6.254 8.18 1 94.94 89 ILE B N 1
ATOM 1793 C CA . ILE B 1 89 ? -21.438 7.363 7.246 1 94.94 89 ILE B CA 1
ATOM 1794 C C . ILE B 1 89 ? -21.688 8.656 8.023 1 94.94 89 ILE B C 1
ATOM 1796 O O . ILE B 1 89 ? -21.469 9.75 7.504 1 94.94 89 ILE B O 1
ATOM 1800 N N . LYS B 1 90 ? -22.047 8.617 9.336 1 91.38 90 LYS B N 1
ATOM 1801 C CA . LYS B 1 90 ? -22.328 9.812 10.125 1 91.38 90 LYS B CA 1
ATOM 1802 C C . LYS B 1 90 ? -21.141 10.156 11.039 1 91.38 90 LYS B C 1
ATOM 1804 O O . LYS B 1 90 ? -21.266 11 11.93 1 91.38 90 LYS B O 1
ATOM 1809 N N . ALA B 1 91 ? -20.109 9.438 10.859 1 87.94 91 ALA B N 1
ATOM 1810 C CA . ALA B 1 91 ? -18.922 9.742 11.656 1 87.94 91 ALA B CA 1
ATOM 1811 C C . ALA B 1 91 ? -18.422 11.164 11.383 1 87.94 91 ALA B C 1
ATOM 1813 O O . ALA B 1 91 ? -18.844 11.789 10.406 1 87.94 91 ALA B O 1
ATOM 1814 N N . GLU B 1 92 ? -17.578 11.617 12.273 1 83.81 92 GLU B N 1
ATOM 1815 C CA . GLU B 1 92 ? -17.016 12.961 12.148 1 83.81 92 GLU B CA 1
ATOM 1816 C C . GLU B 1 92 ? -15.602 12.906 11.562 1 83.81 92 GLU B C 1
ATOM 1818 O O . GLU B 1 92 ? -14.852 11.969 11.828 1 83.81 92 GLU B O 1
ATOM 1823 N N . MET B 1 93 ? -15.258 13.938 10.945 1 81.88 93 MET B N 1
ATOM 1824 C CA . MET B 1 93 ? -14 14.031 10.219 1 81.88 93 MET B CA 1
ATOM 1825 C C . MET B 1 93 ? -12.812 14.008 11.188 1 81.88 93 MET B C 1
ATOM 1827 O O . MET B 1 93 ? -11.719 13.578 10.82 1 81.88 93 MET B O 1
ATOM 1831 N N . GLU B 1 94 ? -13.008 14.43 12.406 1 79.31 94 GLU B N 1
ATOM 1832 C CA . GLU B 1 94 ? -11.914 14.562 13.367 1 79.31 94 GLU B CA 1
ATOM 1833 C C . GLU B 1 94 ? -11.203 13.227 13.57 1 79.31 94 GLU B C 1
ATOM 1835 O O . GLU B 1 94 ? -10.008 13.203 13.883 1 79.31 94 GLU B O 1
ATOM 1840 N N . ASP B 1 95 ? -11.867 12.188 13.266 1 78.88 95 ASP B N 1
ATOM 1841 C CA . ASP B 1 95 ? -11.32 10.852 13.492 1 78.88 95 ASP B CA 1
ATOM 1842 C C . ASP B 1 95 ? -10.664 10.305 12.227 1 78.88 95 ASP B C 1
ATOM 1844 O O . ASP B 1 95 ? -10.039 9.25 12.258 1 78.88 95 ASP B O 1
ATOM 1848 N N . MET B 1 96 ? -10.672 11.055 11.148 1 88.81 96 MET B N 1
ATOM 1849 C CA . MET B 1 96 ? -10.32 10.477 9.852 1 88.81 96 MET B CA 1
ATOM 1850 C C . MET B 1 96 ? -8.812 10.523 9.625 1 88.81 96 MET B C 1
ATOM 1852 O O . MET B 1 96 ? -8.25 9.648 8.961 1 88.81 96 MET B O 1
ATOM 1856 N N . LEU B 1 97 ? -8.148 11.508 10.203 1 88.44 97 LEU B N 1
ATOM 1857 C CA . LEU B 1 97 ? -6.703 11.609 10.008 1 88.44 97 LEU B CA 1
ATOM 1858 C C . LEU B 1 97 ? -5.984 10.43 10.648 1 88.44 97 LEU B C 1
ATOM 1860 O O . LEU B 1 97 ? -4.992 9.938 10.102 1 88.44 97 LEU B O 1
ATOM 1864 N N . THR B 1 98 ? -6.527 10.031 11.773 1 89.81 98 THR B N 1
ATOM 1865 C CA . THR B 1 98 ? -5.941 8.883 12.453 1 89.81 98 THR B CA 1
ATOM 1866 C C . THR B 1 98 ? -6.055 7.633 11.586 1 89.81 98 THR B C 1
ATOM 1868 O O . THR B 1 98 ? -5.109 6.84 11.5 1 89.81 98 THR B O 1
ATOM 1871 N N . LEU B 1 99 ? -7.129 7.48 10.938 1 93.12 99 LEU B N 1
ATOM 1872 C CA . LEU B 1 99 ? -7.316 6.348 10.031 1 93.12 99 LEU B CA 1
ATOM 1873 C C . LEU B 1 99 ? -6.438 6.48 8.797 1 93.12 99 LEU B C 1
ATOM 1875 O O . LEU B 1 99 ? -5.848 5.5 8.336 1 93.12 99 LEU B O 1
ATOM 1879 N N . ALA B 1 100 ? -6.301 7.691 8.297 1 93.5 100 ALA B N 1
ATOM 1880 C CA . ALA B 1 100 ? -5.488 7.941 7.109 1 93.5 100 ALA B CA 1
ATOM 1881 C C . ALA B 1 100 ? -4.012 7.684 7.387 1 93.5 100 ALA B C 1
ATOM 1883 O O . ALA B 1 100 ? -3.232 7.434 6.465 1 93.5 100 ALA B O 1
ATOM 1884 N N . ALA B 1 101 ? -3.631 7.727 8.641 1 92.69 101 ALA B N 1
ATOM 1885 C CA . ALA B 1 101 ? -2.25 7.457 9.031 1 92.69 101 ALA B CA 1
ATOM 1886 C C . ALA B 1 101 ? -1.896 5.988 8.812 1 92.69 101 ALA B C 1
ATOM 1888 O O . ALA B 1 101 ? -0.748 5.66 8.508 1 92.69 101 ALA B O 1
ATOM 1889 N N . ASP B 1 102 ? -2.908 5.176 8.781 1 92.19 102 ASP B N 1
ATOM 1890 C CA . ASP B 1 102 ? -2.615 3.748 8.805 1 92.19 102 ASP B CA 1
ATOM 1891 C C . ASP B 1 102 ? -3.203 3.049 7.582 1 92.19 102 ASP B C 1
ATOM 1893 O O . ASP B 1 102 ? -2.83 1.916 7.27 1 92.19 102 ASP B O 1
ATOM 1897 N N . GLN B 1 103 ? -4.113 3.676 6.957 1 95.25 103 GLN B N 1
ATOM 1898 C CA . GLN B 1 103 ? -4.781 3.018 5.84 1 95.25 103 GLN B CA 1
ATOM 1899 C C . GLN B 1 103 ? -4.906 3.957 4.645 1 95.25 103 GLN B C 1
ATOM 1901 O O . GLN B 1 103 ? -5.094 5.164 4.812 1 95.25 103 GLN B O 1
ATOM 1906 N N . ASN B 1 104 ? -4.867 3.393 3.398 1 93.81 104 ASN B N 1
ATOM 1907 C CA . ASN B 1 104 ? -4.84 4.176 2.168 1 93.81 104 ASN B CA 1
ATOM 1908 C C . ASN B 1 104 ? -6.215 4.734 1.823 1 93.81 104 ASN B C 1
ATOM 1910 O O . ASN B 1 104 ? -6.332 5.672 1.034 1 93.81 104 ASN B O 1
ATOM 1914 N N . PHE B 1 105 ? -7.215 4.094 2.303 1 96.75 105 PHE B N 1
ATOM 1915 C CA . PHE B 1 105 ? -8.586 4.59 2.209 1 96.75 105 PHE B CA 1
ATOM 1916 C C . PHE B 1 105 ? -9.414 4.113 3.396 1 96.75 105 PHE B C 1
ATOM 1918 O O . PHE B 1 105 ? -9 3.219 4.133 1 96.75 105 PHE B O 1
ATOM 1925 N N . VAL B 1 106 ? -10.555 4.773 3.541 1 97.31 106 VAL B N 1
ATOM 1926 C CA . VAL B 1 106 ? -11.453 4.426 4.633 1 97.31 106 VAL B CA 1
ATOM 1927 C C . VAL B 1 106 ? -12.789 3.938 4.07 1 97.31 106 VAL B C 1
ATOM 1929 O O . VAL B 1 106 ? -13.547 4.719 3.496 1 97.31 106 VAL B O 1
ATOM 1932 N N . PRO B 1 107 ? -13.086 2.674 4.273 1 98.19 107 PRO B N 1
ATOM 1933 C CA . PRO B 1 107 ? -14.422 2.217 3.879 1 98.19 107 PRO B CA 1
ATOM 1934 C C . PRO B 1 107 ? -15.531 2.859 4.707 1 98.19 107 PRO B C 1
ATOM 1936 O O . PRO B 1 107 ? -15.367 3.064 5.91 1 98.19 107 PRO B O 1
ATOM 1939 N N . VAL B 1 108 ? -16.594 3.182 4.051 1 98.19 108 VAL B N 1
ATOM 1940 C CA . VAL B 1 108 ? -17.734 3.797 4.703 1 98.19 108 VAL B CA 1
ATOM 1941 C C . VAL B 1 108 ? -18.938 2.854 4.641 1 98.19 108 VAL B C 1
ATOM 1943 O O . VAL B 1 108 ? -19.219 2.275 3.588 1 98.19 108 VAL B O 1
ATOM 1946 N N . VAL B 1 109 ? -19.562 2.689 5.801 1 98.31 109 VAL B N 1
ATOM 1947 C CA . VAL B 1 109 ? -20.688 1.764 5.883 1 98.31 109 VAL B CA 1
ATOM 1948 C C . VAL B 1 109 ? -21.906 2.471 6.488 1 98.31 109 VAL B C 1
ATOM 1950 O O . VAL B 1 109 ? -21.766 3.547 7.074 1 98.31 109 VAL B O 1
ATOM 1953 N N . ASP B 1 110 ? -23.062 1.946 6.266 1 97.94 110 ASP B N 1
ATOM 1954 C CA . ASP B 1 110 ? -24.266 2.459 6.922 1 97.94 110 ASP B CA 1
ATOM 1955 C C . ASP B 1 110 ? -24.516 1.739 8.25 1 97.94 110 ASP B C 1
ATOM 1957 O O . ASP B 1 110 ? -23.625 1.066 8.773 1 97.94 110 ASP B O 1
ATOM 1961 N N . VAL B 1 111 ? -25.625 1.904 8.867 1 96 111 VAL B N 1
ATOM 1962 C CA . VAL B 1 111 ? -25.938 1.417 10.203 1 96 111 VAL B CA 1
ATOM 1963 C C . VAL B 1 111 ? -25.969 -0.109 10.203 1 96 111 VAL B C 1
ATOM 1965 O O . VAL B 1 111 ? -25.719 -0.741 11.227 1 96 111 VAL B O 1
ATOM 1968 N N . ASP B 1 112 ? -26.266 -0.698 9.047 1 97.25 112 ASP B N 1
ATOM 1969 C CA . ASP B 1 112 ? -26.328 -2.152 8.945 1 97.25 112 ASP B CA 1
ATOM 1970 C C . ASP B 1 112 ? -25 -2.721 8.43 1 97.25 112 ASP B C 1
ATOM 1972 O O . ASP B 1 112 ? -24.938 -3.883 8.023 1 97.25 112 ASP B O 1
ATOM 1976 N N . ARG B 1 113 ? -24.016 -1.888 8.273 1 97.5 113 ARG B N 1
ATOM 1977 C CA . ARG B 1 113 ? -22.656 -2.219 7.844 1 97.5 113 ARG B CA 1
ATOM 1978 C C . ARG B 1 113 ? -22.609 -2.473 6.344 1 97.5 113 ARG B C 1
ATOM 1980 O O . ARG B 1 113 ? -21.656 -3.084 5.848 1 97.5 113 ARG B O 1
ATOM 1987 N N . VAL B 1 114 ? -23.656 -2.045 5.727 1 98.69 114 VAL B N 1
ATOM 1988 C CA . VAL B 1 114 ? -23.641 -2.129 4.27 1 98.69 114 VAL B CA 1
ATOM 1989 C C . VAL B 1 114 ? -22.625 -1.138 3.705 1 98.69 114 VAL B C 1
ATOM 1991 O O . VAL B 1 114 ? -22.578 0.024 4.117 1 98.69 114 VAL B O 1
ATOM 1994 N N . PHE B 1 115 ? -21.828 -1.649 2.77 1 98.75 115 PHE B N 1
ATOM 1995 C CA . PHE B 1 115 ? -20.766 -0.871 2.154 1 98.75 115 PHE B CA 1
ATOM 1996 C C . PHE B 1 115 ? -21.328 0.24 1.282 1 98.75 115 PHE B C 1
ATOM 1998 O O . PHE B 1 115 ? -22.109 -0.024 0.365 1 98.75 115 PHE B O 1
ATOM 2005 N N . LEU B 1 116 ? -20.859 1.515 1.538 1 98.75 116 LEU B N 1
ATOM 2006 C CA . LEU B 1 116 ? -21.406 2.658 0.818 1 98.75 116 LEU B CA 1
ATOM 2007 C C . LEU B 1 116 ? -20.375 3.254 -0.128 1 98.75 116 LEU B C 1
ATOM 2009 O O . LEU B 1 116 ? -20.719 4.012 -1.036 1 98.75 116 LEU B O 1
ATOM 2013 N N . GLY B 1 117 ? -19.156 2.982 0.108 1 98.56 117 GLY B N 1
ATOM 2014 C CA . GLY B 1 117 ? -18.047 3.562 -0.638 1 98.56 117 GLY B CA 1
ATOM 2015 C C . GLY B 1 117 ? -16.812 3.797 0.21 1 98.56 117 GLY B C 1
ATOM 2016 O O . GLY B 1 117 ? -16.625 3.137 1.232 1 98.56 117 GLY B O 1
ATOM 2017 N N . ILE B 1 118 ? -15.961 4.699 -0.273 1 98.38 118 ILE B N 1
ATOM 2018 C CA . ILE B 1 118 ? -14.727 4.926 0.471 1 98.38 118 ILE B CA 1
ATOM 2019 C C . ILE B 1 118 ? -14.453 6.426 0.564 1 98.38 118 ILE B C 1
ATOM 2021 O O . ILE B 1 118 ? -15.039 7.219 -0.169 1 98.38 118 ILE B O 1
ATOM 2025 N N . 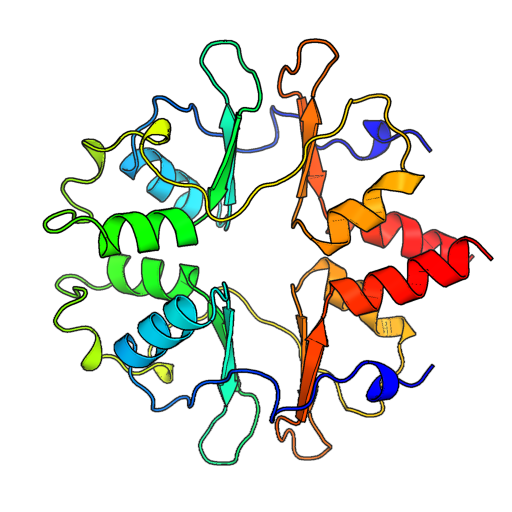ILE B 1 119 ? -13.648 6.773 1.49 1 97.25 119 ILE B N 1
ATOM 2026 C CA . ILE B 1 119 ? -12.969 8.062 1.518 1 97.25 119 ILE B CA 1
ATOM 2027 C C . ILE B 1 119 ? -11.469 7.855 1.29 1 97.25 119 ILE B C 1
ATOM 2029 O O . ILE B 1 119 ? -10.836 7.059 1.98 1 97.25 119 ILE B O 1
ATOM 2033 N N . ARG B 1 120 ? -10.922 8.578 0.364 1 96.5 120 ARG B N 1
ATOM 2034 C CA . ARG B 1 120 ? -9.516 8.422 0.029 1 96.5 120 ARG B CA 1
ATOM 2035 C C . ARG B 1 120 ? -8.633 9.203 1.002 1 96.5 120 ARG B C 1
ATOM 2037 O O . ARG B 1 120 ? -8.984 10.312 1.416 1 96.5 120 ARG B O 1
ATOM 2044 N N . ARG B 1 121 ? -7.551 8.586 1.246 1 94.81 121 ARG B N 1
ATOM 2045 C CA . ARG B 1 121 ? -6.566 9.258 2.092 1 94.81 121 ARG B CA 1
ATOM 2046 C C . ARG B 1 121 ? -6.227 10.641 1.551 1 94.81 121 ARG B C 1
ATOM 2048 O O . ARG B 1 121 ? -6.141 11.609 2.311 1 94.81 121 ARG B O 1
ATOM 2055 N N . LYS B 1 122 ? -6.055 10.719 0.281 1 93.69 122 LYS B N 1
ATOM 2056 C CA . LYS B 1 122 ? -5.703 11.992 -0.34 1 93.69 122 LYS B CA 1
ATOM 2057 C C . LYS B 1 122 ? -6.746 13.062 -0.026 1 93.69 122 LYS B C 1
ATOM 2059 O O . LYS B 1 122 ? -6.398 14.203 0.283 1 93.69 122 LYS B O 1
ATOM 2064 N N . ASP B 1 123 ? -8.008 12.703 -0.028 1 93.5 123 ASP B N 1
ATOM 2065 C CA . ASP B 1 123 ? -9.086 13.648 0.241 1 93.5 123 ASP B CA 1
ATOM 2066 C C . ASP B 1 123 ? -9.094 14.07 1.708 1 93.5 123 ASP B C 1
ATOM 2068 O O . ASP B 1 123 ? -9.344 15.234 2.021 1 93.5 123 ASP B O 1
ATOM 2072 N N . ILE B 1 124 ? -8.852 13.164 2.566 1 92.62 124 ILE B N 1
ATOM 2073 C CA . ILE B 1 124 ? -8.789 13.453 3.994 1 92.62 124 ILE B CA 1
ATOM 2074 C C . ILE B 1 124 ? -7.664 14.453 4.27 1 92.62 124 ILE B C 1
ATOM 2076 O O . ILE B 1 124 ? -7.879 15.477 4.918 1 92.62 124 ILE B O 1
ATOM 2080 N N . ILE B 1 125 ? -6.508 14.203 3.766 1 91 125 ILE B N 1
ATOM 2081 C CA . ILE B 1 125 ? -5.32 15.016 4.027 1 91 125 ILE B CA 1
ATOM 2082 C C . ILE B 1 125 ? -5.488 16.391 3.396 1 91 125 ILE B C 1
ATOM 2084 O O . ILE B 1 125 ? -5.176 17.406 4.02 1 91 125 ILE B O 1
ATOM 2088 N N . GLU B 1 126 ? -5.988 16.422 2.188 1 88.44 126 GLU B N 1
ATOM 2089 C CA . GLU B 1 126 ? -6.215 17.703 1.527 1 88.44 126 GLU B CA 1
ATOM 2090 C C . GLU B 1 126 ? -7.172 18.578 2.332 1 88.44 126 GLU B C 1
ATOM 2092 O O . GLU B 1 126 ? -6.988 19.797 2.418 1 88.44 126 GLU B O 1
ATOM 2097 N N . TYR B 1 127 ? -8.164 18 2.877 1 87.31 127 TYR B N 1
ATOM 2098 C CA . TYR B 1 127 ? -9.102 18.734 3.73 1 87.31 127 TYR B CA 1
ATOM 2099 C C . TYR B 1 127 ? -8.367 19.406 4.891 1 87.31 127 TYR B C 1
ATOM 2101 O O . TYR B 1 127 ? -8.641 20.562 5.223 1 87.31 127 TYR B O 1
ATOM 2109 N N . TYR B 1 128 ? -7.402 18.797 5.469 1 81.62 128 TYR B N 1
ATOM 2110 C CA . TYR B 1 128 ? -6.727 19.312 6.652 1 81.62 128 TYR B CA 1
ATOM 2111 C C . TYR B 1 128 ? -5.598 20.25 6.27 1 81.62 128 TYR B C 1
ATOM 2113 O O . TYR B 1 128 ? -5.172 21.094 7.078 1 81.62 128 TYR B O 1
ATOM 2121 N N . THR B 1 129 ? -5.035 20.062 5.074 1 80.75 129 THR B N 1
ATOM 2122 C CA . THR B 1 129 ? -3.982 20.969 4.629 1 80.75 129 THR B CA 1
ATOM 2123 C C . THR B 1 129 ? -4.574 22.297 4.199 1 80.75 129 THR B C 1
ATOM 2125 O O . THR B 1 129 ? -3.936 23.344 4.355 1 80.75 129 THR B O 1
ATOM 2128 N N . ARG B 1 130 ? -5.695 22.312 3.605 1 77.19 130 ARG B N 1
ATOM 2129 C CA . ARG B 1 130 ? -6.355 23.547 3.193 1 77.19 130 ARG B CA 1
ATOM 2130 C C . ARG B 1 130 ? -6.797 24.359 4.402 1 77.19 130 ARG B C 1
ATOM 2132 O O . ARG B 1 130 ? -6.723 25.594 4.391 1 77.19 130 ARG B O 1
ATOM 2139 N N . ASN B 1 131 ? -7.203 23.688 5.355 1 64.5 131 ASN B N 1
ATOM 2140 C CA . ASN B 1 131 ? -7.719 24.391 6.531 1 64.5 131 ASN B CA 1
ATOM 2141 C C . ASN B 1 131 ? -6.59 24.859 7.445 1 64.5 131 ASN B C 1
ATOM 2143 O O . ASN B 1 131 ? -6.789 25.734 8.281 1 64.5 131 ASN B O 1
ATOM 2147 N N . ILE B 1 132 ? -5.473 24.297 7.355 1 60.41 132 ILE B N 1
ATOM 2148 C CA . ILE B 1 132 ? -4.316 24.781 8.102 1 60.41 132 ILE B CA 1
ATOM 2149 C C . ILE B 1 132 ? -3.793 26.062 7.453 1 60.41 132 ILE B C 1
ATOM 2151 O O . ILE B 1 132 ? -3.408 27 8.148 1 60.41 132 ILE B O 1
ATOM 2155 N N . SER B 1 133 ? -3.73 26.062 6.066 1 51.28 133 SER B N 1
ATOM 2156 C 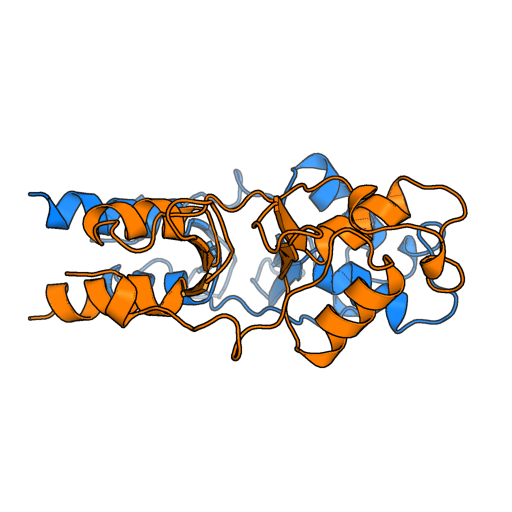CA . SER B 1 133 ? -3.193 27.25 5.41 1 51.28 133 SER B CA 1
ATOM 2157 C C . SER B 1 133 ? -4.145 28.438 5.543 1 51.28 133 SER B C 1
ATOM 2159 O O . SER B 1 133 ? -3.736 29.594 5.383 1 51.28 133 SER B O 1
ATOM 2161 N N . ASP B 1 134 ? -5.375 28.266 5.848 1 44.44 134 ASP B N 1
ATOM 2162 C CA . ASP B 1 134 ? -6.188 29.453 6.047 1 44.44 134 ASP B CA 1
ATOM 2163 C C . ASP B 1 134 ? -6.062 29.969 7.48 1 44.44 134 ASP B C 1
ATOM 2165 O O . ASP B 1 134 ? -6.039 29.188 8.43 1 44.44 134 ASP B O 1
#

Nearest PDB structures (foldseek):
  6yja-assembly1_B  TM=8.734E-01  e=4.564E-11  Bacillus subtilis subsp. subtilis str. 168
  3lqn-assembly1_A-2  TM=8.535E-01  e=4.877E-11  Bacillus anthracis
  4gqy-assembly2_B  TM=7.805E-01  e=2.868E-11  Arabidopsis thaliana
  4gqw-assembly1_A-2  TM=7.862E-01  e=1.235E-10  Arabidopsis thaliana
  4gqy-assembly3_D  TM=7.585E-01  e=1.642E-09  Arabidopsis thaliana